Protein AF-A0AA97B156-F1 (afdb_monomer_lite)

Foldseek 3Di:
DDDPPDPDQDALVVLQDPDLLVQDALLSLLQVLLVSCVVCVCRLQPPVDDQQSSQVSNLVNLLVSLLSNLVHDDDPNSLVSNLVSCVSNPQQQKAFPPPRDTRSVLSSVLSPHNHSVSSVVSSVNGRIGGDVVSVVVVVVVPDPPPPPPPVVVVPPPDDDDDDDDDDDDDDDDDDDDDDDDDDDDDDDDDDDDPPPPDPVVVVVVVVCVVVPDDDPPVVVVVVVVVVVVVVVVVVVVVVVVVVVVVD

Structure (mmCIF, N/CA/C/O backbone):
data_AF-A0AA97B156-F1
#
_entry.id   AF-A0AA97B156-F1
#
loop_
_atom_site.group_PDB
_atom_site.id
_atom_site.type_symbol
_atom_site.label_atom_id
_atom_site.label_alt_id
_atom_site.label_comp_id
_atom_site.label_asym_id
_atom_site.label_entity_id
_atom_site.label_seq_id
_atom_site.pdbx_PDB_ins_code
_atom_site.Cartn_x
_atom_site.Cartn_y
_atom_site.Cartn_z
_atom_site.occupancy
_atom_site.B_iso_or_equiv
_atom_site.auth_seq_id
_atom_site.auth_comp_id
_atom_site.auth_asym_id
_atom_site.auth_atom_id
_atom_site.pdbx_PDB_model_num
ATOM 1 N N . MET A 1 1 ? -32.695 -15.807 22.525 1.00 41.03 1 MET A N 1
ATOM 2 C CA . MET A 1 1 ? -31.267 -15.443 22.434 1.00 41.03 1 MET A CA 1
ATOM 3 C C . MET A 1 1 ? -30.828 -15.639 20.993 1.00 41.03 1 MET A C 1
ATOM 5 O O . MET A 1 1 ? -30.598 -16.768 20.595 1.00 41.03 1 MET A O 1
ATOM 9 N N . GLY A 1 2 ? -30.830 -14.578 20.185 1.00 40.25 2 GLY A N 1
ATOM 10 C CA . GLY A 1 2 ? -30.339 -14.624 18.806 1.00 40.25 2 GLY A CA 1
ATOM 11 C C . GLY A 1 2 ? -28.956 -13.997 18.768 1.00 40.25 2 GLY A C 1
ATOM 12 O O . GLY A 1 2 ? -28.845 -12.787 18.598 1.00 40.25 2 GLY A O 1
ATOM 13 N N . GLY A 1 3 ? -27.916 -14.793 19.014 1.00 47.81 3 GLY A N 1
ATOM 14 C CA . GLY A 1 3 ? -26.558 -14.354 18.729 1.00 47.81 3 GLY A CA 1
ATOM 15 C C . GLY A 1 3 ? -26.444 -14.224 17.220 1.00 47.81 3 GLY A C 1
ATOM 16 O O . GLY A 1 3 ? -26.461 -15.236 16.530 1.00 47.81 3 GLY A O 1
ATOM 17 N N . GLN A 1 4 ? -26.407 -12.997 16.699 1.00 47.59 4 GLN A N 1
ATOM 18 C CA . GLN A 1 4 ? -25.977 -12.783 15.324 1.00 47.59 4 GLN A CA 1
ATOM 19 C C . GLN A 1 4 ? -24.550 -13.323 15.231 1.00 47.59 4 GLN A C 1
ATOM 21 O O . GLN A 1 4 ? -23.611 -12.680 15.706 1.00 47.59 4 GLN A O 1
ATOM 26 N N . GLU A 1 5 ? -24.399 -14.527 14.679 1.00 51.50 5 GLU A N 1
ATOM 27 C CA . GLU A 1 5 ? -23.112 -15.028 14.220 1.00 51.50 5 GLU A CA 1
ATOM 28 C C . GLU A 1 5 ? -22.564 -13.981 13.257 1.00 51.50 5 GLU A C 1
ATOM 30 O O . GLU A 1 5 ? -23.084 -13.757 12.162 1.00 51.50 5 GLU A O 1
ATOM 35 N N . ARG A 1 6 ? -21.561 -13.241 13.729 1.00 59.59 6 ARG A N 1
ATOM 36 C CA . ARG A 1 6 ? -20.869 -12.251 12.915 1.00 59.59 6 ARG A CA 1
ATOM 37 C C . ARG A 1 6 ? -20.247 -13.014 11.755 1.00 59.59 6 ARG A C 1
ATOM 39 O O . ARG A 1 6 ? -19.480 -13.946 11.988 1.00 59.59 6 ARG A O 1
ATOM 46 N N . ALA A 1 7 ? -20.594 -12.628 10.530 1.00 60.00 7 ALA A N 1
ATOM 47 C CA . ALA A 1 7 ? -20.041 -13.261 9.342 1.00 60.00 7 ALA A CA 1
ATOM 48 C C . ALA A 1 7 ? -18.500 -13.266 9.422 1.00 60.00 7 ALA A C 1
ATOM 50 O O . ALA A 1 7 ? -17.913 -12.245 9.806 1.00 60.00 7 ALA A O 1
ATOM 51 N N . PRO A 1 8 ? -17.842 -14.393 9.095 1.00 71.25 8 PRO A N 1
ATOM 52 C CA . PRO A 1 8 ? -16.399 -14.515 9.222 1.00 71.25 8 PRO A CA 1
ATOM 53 C C . PRO A 1 8 ? -15.702 -13.483 8.333 1.00 71.25 8 PRO A C 1
ATOM 55 O O . PRO A 1 8 ? -16.025 -13.319 7.153 1.00 71.25 8 PRO A O 1
ATOM 58 N N . VAL A 1 9 ? -14.746 -12.761 8.914 1.00 77.44 9 VAL A N 1
ATOM 59 C CA . VAL A 1 9 ? -13.942 -11.780 8.185 1.00 77.44 9 VAL A CA 1
ATOM 60 C C . VAL A 1 9 ? -12.983 -12.539 7.266 1.00 77.44 9 VAL A C 1
ATOM 62 O O . VAL A 1 9 ? -12.163 -13.321 7.743 1.00 77.44 9 VAL A O 1
ATOM 65 N N . LYS A 1 10 ? -13.073 -12.304 5.950 1.00 83.50 10 LYS A N 1
ATOM 66 C CA . LYS A 1 10 ? -12.186 -12.931 4.954 1.00 83.50 10 LYS A CA 1
ATOM 67 C C . LYS A 1 10 ? -10.715 -12.617 5.232 1.00 83.50 10 LYS A C 1
ATOM 69 O O . LYS A 1 10 ? -10.386 -11.522 5.713 1.00 83.50 10 LYS A O 1
ATOM 74 N N . SER A 1 11 ? -9.827 -13.551 4.902 1.00 85.88 11 SER A N 1
ATOM 75 C CA . SER A 1 11 ? -8.386 -13.320 5.004 1.00 85.88 11 SER A CA 1
ATOM 76 C C . SER A 1 11 ? -7.934 -12.298 3.953 1.00 85.88 11 SER A C 1
ATOM 78 O O . SER A 1 11 ? -8.497 -12.227 2.865 1.00 85.88 11 SER A O 1
ATOM 80 N N . VAL A 1 12 ? -6.920 -11.482 4.257 1.00 87.12 12 VAL A N 1
ATOM 81 C CA . VAL A 1 12 ? -6.414 -10.492 3.284 1.00 87.12 12 VAL A CA 1
ATOM 82 C C . VAL A 1 12 ? -5.807 -11.179 2.062 1.00 87.12 12 VAL A C 1
ATOM 84 O O . VAL A 1 12 ? -5.947 -10.674 0.956 1.00 87.12 12 VAL A O 1
ATOM 87 N N . ALA A 1 13 ? -5.199 -12.355 2.241 1.00 87.50 13 ALA A N 1
ATOM 88 C CA . ALA A 1 13 ? -4.641 -13.144 1.145 1.00 87.50 13 ALA A CA 1
ATOM 89 C C . ALA A 1 13 ? -5.700 -13.537 0.098 1.00 87.50 13 ALA A C 1
ATOM 91 O O . ALA A 1 13 ? -5.396 -13.540 -1.088 1.00 87.50 13 ALA A O 1
ATOM 92 N N . GLU A 1 14 ? -6.942 -13.803 0.517 1.00 89.62 14 GLU A N 1
ATOM 93 C CA . GLU A 1 14 ? -8.069 -14.067 -0.393 1.00 89.62 14 GLU A CA 1
ATOM 94 C C . GLU A 1 14 ? -8.605 -12.807 -1.083 1.00 89.62 14 GLU A C 1
ATOM 96 O O . GLU A 1 14 ? -9.312 -12.906 -2.083 1.00 89.62 14 GLU A O 1
ATOM 101 N N . LEU A 1 15 ? -8.320 -11.625 -0.532 1.00 90.75 15 LEU A N 1
ATOM 102 C CA . LEU A 1 15 ? -8.757 -10.348 -1.094 1.00 90.75 15 LEU A CA 1
ATOM 103 C C . LEU A 1 15 ? -7.794 -9.830 -2.162 1.00 90.75 15 LEU A C 1
ATOM 105 O O . LEU A 1 15 ? -8.203 -9.010 -2.977 1.00 90.75 15 LEU A O 1
ATOM 109 N N . VAL A 1 16 ? -6.536 -10.284 -2.168 1.00 92.94 16 VAL A N 1
ATOM 110 C CA . VAL A 1 16 ? -5.549 -9.897 -3.181 1.00 92.94 16 VAL A CA 1
ATOM 111 C C . VAL A 1 16 ? -5.966 -10.478 -4.539 1.00 92.94 16 VAL A C 1
ATOM 113 O O . VAL A 1 16 ? -6.027 -11.702 -4.678 1.00 92.94 16 VAL A O 1
ATOM 116 N N . PRO A 1 17 ? -6.233 -9.637 -5.554 1.00 90.06 17 PRO A N 1
ATOM 117 C CA . PRO A 1 17 ? -6.586 -10.119 -6.880 1.00 90.06 17 PRO A CA 1
ATOM 118 C C . PRO A 1 17 ? -5.444 -10.942 -7.494 1.00 90.06 17 PRO A C 1
ATOM 120 O O . PRO A 1 17 ? -4.278 -10.578 -7.332 1.00 90.06 17 PRO A O 1
ATOM 123 N N . PRO A 1 18 ? -5.744 -12.025 -8.229 1.00 90.94 18 PRO A N 1
ATOM 124 C CA . PRO A 1 18 ? -4.720 -12.781 -8.940 1.00 90.94 18 PRO A CA 1
ATOM 125 C C . PRO A 1 18 ? -4.128 -11.972 -10.110 1.00 90.94 18 PRO A C 1
ATOM 127 O O . PRO A 1 18 ? -4.719 -10.986 -10.573 1.00 90.94 18 PRO A O 1
ATOM 130 N N . GLY A 1 19 ? -2.964 -12.404 -10.608 1.00 90.00 19 GLY A N 1
ATOM 131 C CA . GLY A 1 19 ? -2.336 -11.825 -11.800 1.00 90.00 19 GLY A CA 1
ATOM 132 C C . GLY A 1 19 ? -1.859 -10.388 -11.596 1.00 90.00 19 GLY A C 1
ATOM 133 O O . GLY A 1 19 ? -1.984 -9.550 -12.491 1.00 90.00 19 GLY A O 1
ATOM 134 N N . LEU A 1 20 ? -1.361 -10.047 -10.402 1.00 92.75 20 LEU A N 1
A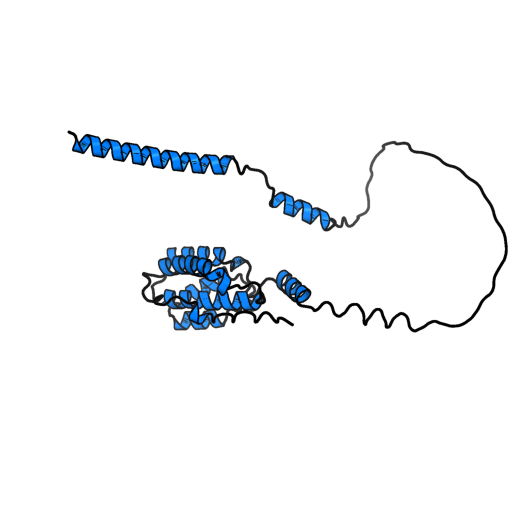TOM 135 C CA . LEU A 1 20 ? -0.705 -8.749 -10.202 1.00 92.75 20 LEU A CA 1
ATOM 136 C C . LEU A 1 20 ? 0.590 -8.687 -11.020 1.00 92.75 20 LEU A C 1
ATOM 138 O O . LEU A 1 20 ? 0.900 -7.661 -11.614 1.00 92.75 20 LEU A O 1
ATOM 142 N N . GLU A 1 21 ? 1.296 -9.811 -11.109 1.00 89.50 21 GLU A N 1
ATOM 143 C CA . GLU A 1 21 ? 2.515 -10.016 -11.887 1.00 89.50 21 GLU A CA 1
ATOM 144 C C . GLU A 1 21 ? 2.367 -9.796 -13.396 1.00 89.50 21 GLU A C 1
ATOM 146 O O . GLU A 1 21 ? 3.363 -9.486 -14.046 1.00 89.50 21 GLU A O 1
ATOM 151 N N . ASP A 1 22 ? 1.153 -9.916 -13.931 1.00 91.06 22 ASP A N 1
ATOM 152 C CA . ASP A 1 22 ? 0.866 -9.731 -15.357 1.00 91.06 22 ASP A CA 1
ATOM 153 C C . ASP A 1 22 ? 0.533 -8.269 -15.700 1.00 91.06 22 ASP A C 1
ATOM 155 O O . ASP A 1 22 ? 0.327 -7.916 -16.863 1.00 91.06 22 ASP A O 1
ATOM 159 N N . THR A 1 23 ? 0.463 -7.393 -14.692 1.00 91.50 23 THR A N 1
ATOM 160 C CA . THR A 1 23 ? 0.119 -5.981 -14.882 1.00 91.50 23 THR A CA 1
ATOM 161 C C . THR A 1 23 ? 1.274 -5.251 -15.585 1.00 91.50 23 THR A C 1
ATOM 163 O O . THR A 1 23 ? 2.430 -5.393 -15.177 1.00 91.50 23 THR A O 1
ATOM 166 N N . PRO A 1 24 ? 1.007 -4.442 -16.630 1.00 86.19 24 PRO A N 1
ATOM 167 C CA . PRO A 1 24 ? 2.061 -3.787 -17.395 1.00 86.19 24 PRO A CA 1
ATOM 168 C C . PRO A 1 24 ? 2.670 -2.612 -16.614 1.00 86.19 24 PRO A C 1
ATOM 170 O O . PRO A 1 24 ? 2.266 -1.462 -16.759 1.00 86.19 24 PRO A O 1
ATOM 173 N N . GLY A 1 25 ? 3.686 -2.905 -15.802 1.00 91.44 25 GLY A N 1
ATOM 174 C CA . GLY A 1 25 ? 4.523 -1.898 -15.152 1.00 91.44 25 GLY A CA 1
ATOM 175 C C . GLY A 1 25 ? 4.020 -1.411 -13.792 1.00 91.44 25 GLY A C 1
ATOM 176 O O . GLY A 1 25 ? 2.935 -1.752 -13.322 1.00 91.44 25 GLY A O 1
ATOM 177 N N . GLN A 1 26 ? 4.849 -0.589 -13.141 1.00 92.81 26 GLN A N 1
ATOM 178 C CA . GLN A 1 26 ? 4.571 -0.092 -11.790 1.00 92.81 26 GLN A CA 1
ATOM 179 C C . GLN A 1 26 ? 3.417 0.920 -11.751 1.00 92.81 26 GLN A C 1
ATOM 181 O O . GLN A 1 26 ? 2.663 0.938 -10.783 1.00 92.81 26 GLN A O 1
ATOM 186 N N . GLU A 1 27 ? 3.262 1.756 -12.780 1.00 95.06 27 GLU A N 1
ATOM 187 C CA . GLU A 1 27 ? 2.209 2.780 -12.804 1.00 95.06 27 GLU A CA 1
ATOM 188 C C . GLU A 1 27 ? 0.813 2.153 -12.825 1.00 95.06 27 GLU A C 1
ATOM 190 O O . GLU A 1 27 ? -0.031 2.490 -11.991 1.00 95.06 27 GLU A O 1
ATOM 195 N N . ALA A 1 28 ? 0.598 1.179 -13.713 1.00 95.31 28 ALA A N 1
ATOM 196 C CA . ALA A 1 28 ? -0.658 0.444 -13.796 1.00 95.31 28 ALA A CA 1
ATOM 197 C C . ALA A 1 28 ? -0.974 -0.297 -12.484 1.00 95.31 28 ALA A C 1
ATOM 199 O O . ALA A 1 28 ? -2.130 -0.337 -12.067 1.00 95.31 28 ALA A O 1
ATOM 200 N N . LEU A 1 29 ? 0.043 -0.819 -11.786 1.00 96.00 29 LEU A N 1
ATOM 201 C CA . LEU A 1 29 ? -0.128 -1.412 -10.455 1.00 96.00 29 LEU A CA 1
ATOM 202 C C . LEU A 1 29 ? -0.574 -0.391 -9.402 1.00 96.00 29 LEU A C 1
ATOM 204 O O . LEU A 1 29 ? -1.404 -0.732 -8.563 1.00 96.00 29 LEU A O 1
ATOM 208 N N . GLY A 1 30 ? -0.066 0.843 -9.446 1.00 94.50 30 GLY A N 1
ATOM 209 C CA . GLY A 1 30 ? -0.495 1.916 -8.545 1.00 94.50 30 GLY A CA 1
ATOM 210 C C . GLY A 1 30 ? -1.960 2.304 -8.757 1.00 94.50 30 GLY A C 1
ATOM 211 O O . GLY A 1 30 ? -2.728 2.381 -7.799 1.00 94.50 30 GLY A O 1
ATOM 212 N N . GLN A 1 31 ? -2.372 2.466 -10.017 1.00 95.31 31 GLN A N 1
ATOM 213 C CA . GLN A 1 31 ? -3.767 2.760 -10.373 1.00 95.31 31 GLN A CA 1
ATOM 214 C C . GLN A 1 31 ? -4.703 1.610 -9.976 1.00 95.31 31 GLN A C 1
ATOM 216 O O . GLN A 1 31 ? -5.745 1.831 -9.355 1.00 95.31 31 GLN A O 1
ATOM 221 N N . ARG A 1 32 ? -4.301 0.371 -10.284 1.00 96.25 32 ARG A N 1
ATOM 222 C CA . ARG A 1 32 ? -5.055 -0.840 -9.947 1.00 96.25 32 ARG A CA 1
ATOM 223 C C . ARG A 1 32 ? -5.193 -1.018 -8.438 1.00 96.25 32 ARG A C 1
ATOM 225 O O . ARG A 1 32 ? -6.292 -1.292 -7.975 1.00 96.25 32 ARG A O 1
ATOM 232 N N . PHE A 1 33 ? -4.132 -0.774 -7.666 1.00 97.31 33 PHE A N 1
ATOM 233 C CA . PHE A 1 33 ? -4.201 -0.772 -6.203 1.00 97.31 33 PHE A CA 1
ATOM 234 C C . PHE A 1 33 ? -5.280 0.188 -5.689 1.00 97.31 33 PHE A C 1
ATOM 236 O O . PHE A 1 33 ? -6.095 -0.210 -4.861 1.00 97.31 33 PHE A O 1
ATOM 243 N N . GLY A 1 34 ? -5.316 1.426 -6.193 1.00 94.81 34 GLY A N 1
ATOM 244 C CA . GLY A 1 34 ? -6.328 2.406 -5.796 1.00 94.81 34 GLY A CA 1
ATOM 245 C C . GLY A 1 34 ? -7.757 1.945 -6.102 1.00 94.81 34 GLY A C 1
ATOM 246 O O . GLY A 1 34 ? -8.630 2.043 -5.239 1.00 94.81 34 GLY A O 1
ATOM 247 N N . ALA A 1 35 ? -7.985 1.398 -7.299 1.00 95.75 35 ALA A N 1
ATOM 248 C CA . ALA A 1 35 ? -9.289 0.883 -7.713 1.00 95.75 35 ALA A CA 1
ATOM 249 C C . ALA A 1 35 ? -9.725 -0.344 -6.892 1.00 95.75 35 ALA A C 1
ATOM 251 O O . ALA A 1 35 ? -10.839 -0.378 -6.366 1.00 95.75 35 ALA A O 1
ATOM 252 N N . ASP A 1 36 ? -8.835 -1.323 -6.732 1.00 96.06 36 ASP A N 1
ATOM 253 C CA . ASP A 1 36 ? -9.125 -2.576 -6.036 1.00 96.06 36 ASP A CA 1
ATOM 254 C C . ASP A 1 36 ? -9.305 -2.343 -4.528 1.00 96.06 36 ASP A C 1
ATOM 256 O O . ASP A 1 36 ? -10.200 -2.924 -3.913 1.00 96.06 36 ASP A O 1
ATOM 260 N N . ALA A 1 37 ? -8.526 -1.441 -3.922 1.00 94.69 37 ALA A N 1
ATOM 261 C CA . ALA A 1 37 ? -8.706 -1.060 -2.523 1.00 94.69 37 ALA A CA 1
ATOM 262 C C . ALA A 1 37 ? -10.054 -0.360 -2.284 1.00 94.69 37 ALA A C 1
ATOM 264 O O . ALA A 1 37 ? -10.736 -0.677 -1.309 1.00 94.69 37 ALA A O 1
ATOM 265 N N . ALA A 1 38 ? -10.479 0.524 -3.195 1.00 93.56 38 ALA A N 1
ATOM 266 C CA . ALA A 1 38 ? -11.788 1.169 -3.117 1.00 93.56 38 ALA A CA 1
ATOM 267 C C . ALA A 1 38 ? -12.938 0.157 -3.269 1.00 93.56 38 ALA A C 1
ATOM 269 O O . ALA A 1 38 ? -13.889 0.182 -2.486 1.00 93.56 38 ALA A O 1
ATOM 270 N N . LEU A 1 39 ? -12.830 -0.773 -4.225 1.00 94.56 39 LEU A N 1
ATOM 271 C CA . LEU A 1 39 ? -13.808 -1.847 -4.431 1.00 94.56 39 LEU A CA 1
ATOM 272 C C . LEU A 1 39 ? -13.932 -2.748 -3.190 1.00 94.56 39 LEU A C 1
ATOM 274 O O . LEU A 1 39 ? -15.027 -3.170 -2.819 1.00 94.56 39 LEU A O 1
ATOM 278 N N . LEU A 1 40 ? -12.804 -3.036 -2.538 1.00 93.88 40 LEU A N 1
ATOM 279 C CA . LEU A 1 40 ? -12.708 -3.958 -1.407 1.00 93.88 40 LEU A CA 1
ATOM 280 C C . LEU A 1 40 ? -12.731 -3.256 -0.043 1.00 93.88 40 LEU A C 1
ATOM 282 O O . LEU A 1 40 ? -12.505 -3.912 0.977 1.00 93.88 40 LEU A O 1
ATOM 286 N N . ALA A 1 41 ? -13.035 -1.957 0.018 1.00 90.31 41 ALA A N 1
ATOM 287 C CA . ALA A 1 41 ? -12.926 -1.153 1.238 1.00 90.31 41 ALA A CA 1
ATOM 288 C C . ALA A 1 41 ? -13.709 -1.746 2.425 1.00 90.31 41 ALA A C 1
ATOM 290 O O . ALA A 1 41 ? -13.201 -1.802 3.545 1.00 90.31 41 ALA A O 1
ATOM 291 N N . SER A 1 42 ? -14.911 -2.277 2.175 1.00 88.69 42 SER A N 1
ATOM 292 C CA . SER A 1 42 ? -15.754 -2.924 3.194 1.00 88.69 42 SER A CA 1
ATOM 293 C C . SER A 1 42 ? -15.162 -4.229 3.750 1.00 88.69 42 SER A C 1
ATOM 295 O O . SER A 1 42 ? -15.475 -4.622 4.874 1.00 88.69 42 SER A O 1
ATOM 297 N N . HIS A 1 43 ? -14.294 -4.895 2.985 1.00 89.69 43 HIS A N 1
ATOM 298 C CA . HIS A 1 43 ? -13.611 -6.131 3.370 1.00 89.69 43 HIS A CA 1
ATOM 299 C C . HIS A 1 43 ? -12.219 -5.883 3.966 1.00 89.69 43 HIS A C 1
ATOM 301 O O . HIS A 1 43 ? -11.760 -6.654 4.819 1.00 89.69 43 HIS A O 1
ATOM 307 N N . LEU A 1 44 ? -11.546 -4.818 3.532 1.00 89.56 44 LEU A N 1
ATOM 308 C CA . LEU A 1 44 ? -10.242 -4.404 4.047 1.00 89.56 44 LEU A CA 1
ATOM 309 C C . LEU A 1 44 ? -10.377 -3.709 5.404 1.00 89.56 44 LEU A C 1
ATOM 311 O O . LEU A 1 44 ? -9.650 -4.056 6.335 1.00 89.56 44 LEU A O 1
ATOM 315 N N . SER A 1 45 ? -11.371 -2.829 5.536 1.00 88.25 45 SER A N 1
ATOM 316 C CA . SER A 1 45 ? -11.617 -2.008 6.725 1.00 88.25 45 SER A CA 1
ATOM 317 C C . SER A 1 45 ? -13.046 -2.171 7.265 1.00 88.25 45 SER A C 1
ATOM 319 O O . SER A 1 45 ? -13.784 -1.188 7.365 1.00 88.25 45 SER A O 1
ATOM 321 N N . PRO A 1 46 ? -13.470 -3.394 7.636 1.00 87.25 46 PRO A N 1
ATOM 322 C CA . PRO A 1 46 ? -14.797 -3.611 8.197 1.00 87.25 46 PRO A CA 1
ATOM 323 C C . PRO A 1 46 ? -14.958 -2.856 9.532 1.00 87.25 46 PRO A C 1
ATOM 325 O O . PRO A 1 46 ? -14.067 -2.923 10.383 1.00 87.25 46 PRO A O 1
ATOM 328 N N . PRO A 1 47 ? -16.087 -2.163 9.766 1.00 82.50 47 PRO A N 1
ATOM 329 C CA . PRO A 1 47 ? -16.271 -1.292 10.933 1.00 82.50 47 PRO A CA 1
ATOM 330 C C . PRO A 1 47 ? -16.258 -2.040 12.275 1.00 82.50 47 PRO A C 1
ATOM 332 O O . PRO A 1 47 ? -15.968 -1.448 13.308 1.00 82.50 47 PRO A O 1
ATOM 335 N N . GLN A 1 48 ? -16.549 -3.342 12.271 1.00 82.81 48 GLN A N 1
ATOM 336 C CA . GLN A 1 48 ? -16.520 -4.198 13.458 1.00 82.81 48 GLN A CA 1
ATOM 337 C C . GLN A 1 48 ? -15.106 -4.583 13.930 1.00 82.81 48 GLN A C 1
ATOM 339 O O . GLN A 1 48 ? -14.970 -5.191 14.991 1.00 82.81 48 GLN A O 1
ATOM 344 N N . VAL A 1 49 ? -14.072 -4.277 13.143 1.00 86.06 49 VAL A N 1
ATOM 345 C CA . VAL A 1 49 ? -12.667 -4.589 13.440 1.00 86.06 49 VAL A CA 1
ATOM 346 C C . VAL A 1 49 ? -11.969 -3.343 14.005 1.00 86.06 49 VAL A C 1
ATOM 348 O O . VAL A 1 49 ? -12.223 -2.258 13.484 1.00 86.06 49 VAL A O 1
ATOM 351 N N . PRO A 1 50 ? -11.091 -3.445 15.027 1.00 88.00 50 PRO A N 1
ATOM 352 C CA . PRO A 1 50 ? -10.363 -2.296 15.586 1.00 88.00 50 PRO A CA 1
ATOM 353 C C . PRO A 1 50 ? -9.493 -1.561 14.558 1.00 88.00 50 PRO A C 1
ATOM 355 O O . PRO A 1 50 ? -8.980 -2.178 13.624 1.00 88.00 50 PRO A O 1
ATOM 358 N N . GLY A 1 51 ? -9.254 -0.258 14.741 1.00 87.88 51 GLY A N 1
ATOM 359 C CA . GLY A 1 51 ? -8.515 0.557 13.773 1.00 87.88 51 GLY A CA 1
ATOM 360 C C . GLY A 1 51 ? -7.095 0.079 13.486 1.00 87.88 51 GLY A C 1
ATOM 361 O O . GLY A 1 51 ? -6.656 0.134 12.339 1.00 87.88 51 GLY A O 1
ATOM 362 N N . SER A 1 52 ? -6.400 -0.461 14.487 1.00 89.12 52 SER A N 1
ATOM 363 C CA . SER A 1 52 ? -5.070 -1.065 14.320 1.00 89.12 52 SER A CA 1
ATOM 364 C C . SER A 1 52 ? -5.089 -2.306 13.423 1.00 89.12 52 SER A C 1
ATOM 366 O O . SER A 1 52 ? -4.204 -2.492 12.585 1.00 89.12 52 SER A O 1
ATOM 368 N N . GLU A 1 53 ? -6.115 -3.146 13.546 1.00 91.00 53 GLU A N 1
ATOM 369 C CA . GLU A 1 53 ? -6.273 -4.321 12.693 1.00 91.00 53 GLU A CA 1
ATOM 370 C C . GLU A 1 53 ? -6.716 -3.913 11.281 1.00 91.00 53 GLU A C 1
ATOM 372 O O . GLU A 1 53 ? -6.171 -4.433 10.310 1.00 91.0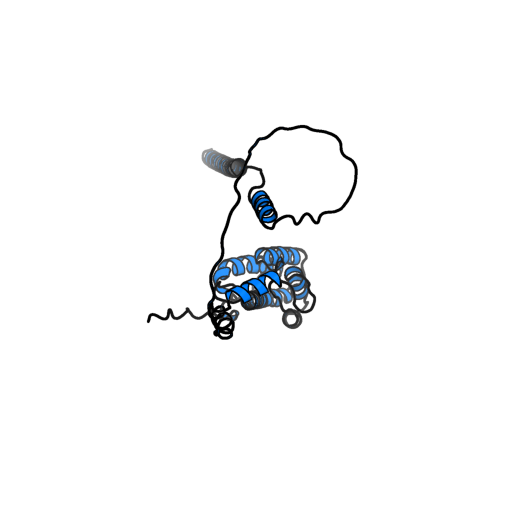0 53 GLU A O 1
ATOM 377 N N . ARG A 1 54 ? -7.603 -2.916 11.133 1.00 92.38 54 ARG A N 1
ATOM 378 C CA . ARG A 1 54 ? -7.941 -2.341 9.814 1.00 92.38 54 ARG A CA 1
ATOM 379 C C . ARG A 1 54 ? -6.690 -1.806 9.102 1.00 92.38 54 ARG A C 1
ATOM 381 O O . ARG A 1 54 ? -6.463 -2.137 7.941 1.00 92.38 54 ARG A O 1
ATOM 388 N N . ALA A 1 55 ? -5.834 -1.066 9.813 1.00 93.50 55 ALA A N 1
ATOM 389 C CA . ALA A 1 55 ? -4.560 -0.571 9.285 1.00 93.50 55 ALA A CA 1
ATOM 390 C C . ALA A 1 55 ? -3.624 -1.716 8.865 1.00 93.50 55 ALA A C 1
ATOM 392 O O . ALA A 1 55 ? -3.051 -1.681 7.778 1.00 93.50 55 ALA A O 1
ATOM 393 N N . THR A 1 56 ? -3.531 -2.773 9.678 1.00 94.12 56 THR A N 1
ATOM 394 C CA . THR A 1 56 ? -2.729 -3.968 9.364 1.00 94.12 56 THR A CA 1
ATOM 395 C C . THR A 1 56 ? -3.236 -4.676 8.107 1.00 94.12 56 THR A C 1
ATOM 397 O O . THR A 1 56 ? -2.444 -5.095 7.263 1.00 94.12 56 THR A O 1
ATOM 400 N N . ARG A 1 57 ? -4.558 -4.797 7.947 1.00 94.62 57 ARG A N 1
ATOM 401 C CA . ARG A 1 57 ? -5.176 -5.445 6.782 1.00 94.62 57 ARG A CA 1
ATOM 402 C C . ARG A 1 57 ? -4.935 -4.654 5.503 1.00 94.62 57 ARG A C 1
ATOM 404 O O . ARG A 1 57 ? -4.530 -5.230 4.494 1.00 94.62 57 ARG A O 1
ATOM 411 N N . LEU A 1 58 ? -5.139 -3.342 5.564 1.00 95.38 58 LEU A N 1
ATOM 412 C CA . LEU A 1 58 ? -4.881 -2.439 4.450 1.00 95.38 58 LEU A CA 1
ATOM 413 C C . LEU A 1 58 ? -3.389 -2.433 4.065 1.00 95.38 58 LEU A C 1
ATOM 415 O O . LEU A 1 58 ? -3.059 -2.514 2.882 1.00 95.38 58 LEU A O 1
ATOM 419 N N . TRP A 1 59 ? -2.490 -2.434 5.056 1.00 96.88 59 TRP A N 1
ATOM 420 C CA . TRP A 1 59 ? -1.046 -2.558 4.840 1.00 96.88 59 TRP A CA 1
ATOM 421 C C . TRP A 1 59 ? -0.674 -3.876 4.155 1.00 96.88 59 TRP A C 1
ATOM 423 O O . TRP A 1 59 ? 0.045 -3.877 3.155 1.00 96.88 59 TRP A O 1
ATOM 433 N N . ALA A 1 60 ? -1.198 -5.004 4.639 1.00 95.94 60 ALA A N 1
ATOM 434 C CA . ALA A 1 60 ? -0.941 -6.314 4.047 1.00 95.94 60 ALA A CA 1
ATOM 435 C C . ALA A 1 60 ? -1.423 -6.388 2.587 1.00 95.94 60 ALA A C 1
ATOM 437 O O . ALA A 1 60 ? -0.708 -6.911 1.731 1.00 95.94 60 ALA A O 1
ATOM 438 N N . PHE A 1 61 ? -2.589 -5.808 2.290 1.00 97.12 61 PHE A N 1
ATOM 439 C CA . PHE A 1 61 ? -3.115 -5.718 0.929 1.00 97.12 61 PHE A CA 1
ATOM 440 C C . PHE A 1 61 ? -2.191 -4.896 0.023 1.00 97.12 61 PHE A C 1
ATOM 442 O O . PHE A 1 61 ? -1.769 -5.378 -1.026 1.00 97.12 61 PHE A O 1
ATOM 449 N N . TYR A 1 62 ? -1.787 -3.701 0.462 1.00 97.50 62 TYR A N 1
ATOM 450 C CA . TYR A 1 62 ? -0.830 -2.856 -0.257 1.00 97.50 62 TYR A CA 1
ATOM 451 C C . TYR A 1 62 ? 0.508 -3.564 -0.525 1.00 97.50 62 TYR A C 1
ATOM 453 O O . TYR A 1 62 ? 1.055 -3.487 -1.627 1.00 97.50 62 TYR A O 1
ATOM 461 N N . THR A 1 63 ? 1.017 -4.307 0.459 1.00 96.69 63 THR A N 1
ATOM 462 C CA . THR A 1 63 ? 2.295 -5.023 0.351 1.00 96.69 63 THR A CA 1
ATOM 463 C C . THR A 1 63 ? 2.332 -5.987 -0.840 1.00 96.69 63 THR A C 1
ATOM 465 O O . THR A 1 63 ? 3.390 -6.165 -1.452 1.00 96.69 63 THR A O 1
ATOM 468 N N . ALA A 1 64 ? 1.195 -6.586 -1.212 1.00 96.50 64 ALA A N 1
ATOM 469 C CA . ALA A 1 64 ? 1.102 -7.443 -2.392 1.00 96.50 64 ALA A CA 1
ATOM 470 C C . ALA A 1 64 ? 1.382 -6.663 -3.691 1.00 96.50 64 ALA A C 1
ATOM 472 O O . ALA A 1 64 ? 2.190 -7.107 -4.510 1.00 96.50 64 ALA A O 1
ATOM 473 N N . TYR A 1 65 ? 0.809 -5.464 -3.830 1.00 97.12 65 TYR A N 1
ATOM 474 C CA . TYR A 1 65 ? 1.034 -4.577 -4.977 1.00 97.12 65 TYR A CA 1
ATOM 475 C C . TYR A 1 65 ? 2.455 -4.032 -5.010 1.00 97.12 65 TYR A C 1
ATOM 477 O O . TYR A 1 65 ? 3.086 -4.055 -6.063 1.00 97.12 65 TYR A O 1
ATOM 485 N N . ALA A 1 66 ? 2.997 -3.602 -3.869 1.00 96.19 66 ALA A N 1
ATOM 486 C CA . ALA A 1 66 ? 4.378 -3.126 -3.797 1.00 96.19 66 ALA A CA 1
ATOM 487 C C . ALA A 1 66 ? 5.383 -4.237 -4.163 1.00 96.19 66 ALA A C 1
ATOM 489 O O . ALA A 1 66 ? 6.353 -4.007 -4.884 1.00 96.19 66 ALA A O 1
ATOM 490 N N . THR A 1 67 ? 5.114 -5.474 -3.731 1.00 96.31 67 THR A N 1
ATOM 491 C CA . THR A 1 67 ? 5.925 -6.651 -4.085 1.00 96.31 67 THR A CA 1
ATOM 492 C C . THR A 1 67 ? 5.854 -6.968 -5.581 1.00 96.31 67 THR A C 1
ATOM 494 O O . THR A 1 67 ? 6.872 -7.332 -6.173 1.00 96.31 67 THR A O 1
ATOM 497 N N . ALA A 1 68 ? 4.674 -6.847 -6.198 1.00 96.00 68 ALA A N 1
ATOM 498 C CA . ALA A 1 68 ? 4.512 -7.005 -7.642 1.00 96.00 68 ALA A CA 1
ATOM 499 C C . ALA A 1 68 ? 5.232 -5.883 -8.408 1.00 96.00 68 ALA A C 1
ATOM 501 O O . ALA A 1 68 ? 5.978 -6.159 -9.346 1.00 96.00 68 ALA A O 1
ATOM 502 N N . ALA A 1 69 ? 5.110 -4.635 -7.944 1.00 95.25 69 ALA A N 1
ATOM 503 C CA . ALA A 1 69 ? 5.741 -3.468 -8.555 1.00 95.25 69 ALA A CA 1
ATOM 504 C C . ALA A 1 69 ? 7.270 -3.589 -8.582 1.00 95.25 69 ALA A C 1
ATOM 506 O O . ALA A 1 69 ? 7.894 -3.254 -9.587 1.00 95.25 69 ALA A O 1
ATOM 507 N N . ALA A 1 70 ? 7.877 -4.165 -7.542 1.00 94.94 70 ALA A N 1
ATOM 508 C CA . ALA A 1 70 ? 9.321 -4.384 -7.465 1.00 94.94 70 ALA A CA 1
ATOM 509 C C . ALA A 1 70 ? 9.887 -5.363 -8.522 1.00 94.94 70 ALA A C 1
ATOM 511 O O . ALA A 1 70 ? 11.098 -5.570 -8.574 1.00 94.94 70 ALA A O 1
ATOM 512 N N . ARG A 1 71 ? 9.044 -5.988 -9.361 1.00 93.44 71 ARG A N 1
ATOM 513 C CA . ARG A 1 71 ? 9.472 -6.767 -10.543 1.00 93.44 71 ARG A CA 1
ATOM 514 C C . ARG A 1 71 ? 9.732 -5.904 -11.776 1.00 93.44 71 ARG A C 1
ATOM 516 O O . ARG A 1 71 ? 10.346 -6.371 -12.731 1.00 93.44 71 ARG A O 1
ATOM 523 N N . HIS A 1 72 ? 9.247 -4.670 -11.766 1.00 92.31 72 HIS A N 1
ATOM 524 C CA . HIS A 1 72 ? 9.353 -3.731 -12.872 1.00 92.31 72 HIS A CA 1
ATOM 525 C C . HIS A 1 72 ? 10.393 -2.650 -12.552 1.00 92.31 72 HIS A C 1
ATOM 527 O O . HIS A 1 72 ? 10.646 -2.367 -11.377 1.00 92.31 72 HIS A O 1
ATOM 533 N N . PRO A 1 73 ? 11.002 -2.024 -13.574 1.00 88.44 73 PRO A N 1
ATOM 534 C CA . PRO A 1 73 ? 11.915 -0.911 -13.357 1.00 88.44 73 PRO A CA 1
ATOM 535 C C . PRO A 1 73 ? 11.193 0.274 -12.691 1.00 88.44 73 PRO A C 1
ATOM 537 O O . PRO A 1 73 ? 10.013 0.503 -12.979 1.00 88.44 73 PRO A O 1
ATOM 540 N N . PRO A 1 74 ? 11.888 1.042 -11.832 1.00 88.44 74 PRO A N 1
ATOM 541 C CA . PRO A 1 74 ? 11.309 2.195 -11.155 1.00 88.44 74 PRO A CA 1
ATOM 542 C C . PRO A 1 74 ? 10.933 3.291 -12.156 1.00 88.44 74 PRO A C 1
ATOM 544 O O . PRO A 1 74 ? 11.738 3.654 -13.014 1.00 88.44 74 PRO A O 1
ATOM 547 N N . GLN A 1 75 ? 9.722 3.831 -12.017 1.00 90.94 75 GLN A N 1
ATOM 548 C CA . GLN A 1 75 ? 9.191 4.901 -12.866 1.00 90.94 75 GLN A CA 1
ATOM 549 C C . GLN A 1 75 ? 8.681 6.063 -11.997 1.00 90.94 75 GLN A C 1
ATOM 551 O O . GLN A 1 75 ? 8.015 5.819 -10.984 1.00 90.94 75 GLN A O 1
ATOM 556 N N . PRO A 1 76 ? 8.974 7.328 -12.345 1.00 91.12 76 PRO A N 1
ATOM 557 C CA . PRO A 1 76 ? 8.489 8.475 -11.579 1.00 91.12 76 PRO A CA 1
ATOM 558 C C . PRO A 1 76 ? 6.957 8.594 -11.606 1.00 91.12 76 PRO A C 1
ATOM 560 O O . PRO A 1 76 ? 6.356 8.963 -10.595 1.00 91.12 76 PRO A O 1
ATOM 563 N N . GLU A 1 77 ? 6.316 8.208 -12.709 1.00 93.50 77 GLU A N 1
ATOM 564 C CA . GLU A 1 77 ? 4.858 8.166 -12.856 1.00 93.50 77 GLU A CA 1
ATOM 565 C C . GLU A 1 77 ? 4.235 7.171 -11.872 1.00 93.50 77 GLU A C 1
ATOM 567 O O . GLU A 1 77 ? 3.225 7.469 -11.232 1.00 93.50 77 GLU A O 1
ATOM 572 N N . ALA A 1 78 ? 4.894 6.030 -11.655 1.00 93.19 78 ALA A N 1
ATOM 573 C CA . ALA A 1 78 ? 4.448 5.037 -10.689 1.00 93.19 78 ALA A CA 1
ATOM 574 C C . ALA A 1 78 ? 4.487 5.557 -9.253 1.00 93.19 78 ALA A C 1
ATOM 576 O O . ALA A 1 78 ? 3.553 5.322 -8.489 1.00 93.19 78 ALA A O 1
ATOM 577 N N . ARG A 1 79 ? 5.519 6.329 -8.892 1.00 94.69 79 ARG A N 1
ATOM 578 C CA . ARG A 1 79 ? 5.591 6.972 -7.573 1.00 94.69 79 ARG A CA 1
ATOM 579 C C . ARG A 1 79 ? 4.396 7.897 -7.341 1.00 94.69 79 ARG A C 1
ATOM 581 O O . ARG A 1 79 ? 3.868 7.932 -6.231 1.00 94.69 79 ARG A O 1
ATOM 588 N N . ARG A 1 80 ? 3.971 8.641 -8.367 1.00 96.19 80 ARG A N 1
ATOM 589 C CA . ARG A 1 80 ? 2.779 9.497 -8.293 1.00 96.19 80 ARG A CA 1
ATOM 590 C C . ARG A 1 80 ? 1.506 8.660 -8.163 1.00 96.19 80 ARG A C 1
ATOM 592 O O . ARG A 1 80 ? 0.750 8.897 -7.231 1.00 96.19 80 ARG A O 1
ATOM 599 N N . ALA A 1 81 ? 1.319 7.655 -9.019 1.00 96.25 81 ALA A N 1
ATOM 600 C CA . ALA A 1 81 ? 0.139 6.790 -8.982 1.00 96.25 81 ALA A CA 1
ATOM 601 C C . ALA A 1 81 ? -0.025 6.090 -7.620 1.00 96.25 81 ALA A C 1
ATOM 603 O O . ALA A 1 81 ? -1.109 6.086 -7.042 1.00 96.25 81 ALA A O 1
ATOM 604 N N . PHE A 1 82 ? 1.064 5.553 -7.060 1.00 97.00 82 PHE A N 1
ATOM 605 C CA . PHE A 1 82 ? 1.037 4.956 -5.726 1.00 97.00 82 PHE A CA 1
ATOM 606 C C . PHE A 1 82 ? 0.791 5.980 -4.624 1.00 97.00 82 PHE A C 1
ATOM 608 O O . PHE A 1 82 ? 0.067 5.669 -3.685 1.00 97.00 82 PHE A O 1
ATOM 615 N N . ARG A 1 83 ? 1.358 7.188 -4.716 1.00 97.75 83 ARG A N 1
ATOM 616 C CA . ARG A 1 83 ? 1.086 8.258 -3.748 1.00 97.75 83 ARG A CA 1
ATOM 617 C C . ARG A 1 83 ? -0.403 8.596 -3.713 1.00 97.75 83 ARG A C 1
ATOM 619 O O . ARG A 1 83 ? -0.995 8.537 -2.643 1.00 97.75 83 ARG A O 1
ATOM 626 N N . GLU A 1 84 ? -0.987 8.893 -4.870 1.00 97.31 84 GLU A N 1
ATOM 627 C CA . GLU A 1 84 ? -2.407 9.241 -5.001 1.00 97.31 84 GLU A CA 1
ATOM 628 C C . GLU A 1 84 ? -3.300 8.114 -4.470 1.00 97.31 84 GLU A C 1
ATOM 630 O O . GLU A 1 84 ? -4.236 8.361 -3.711 1.00 97.31 84 GLU A O 1
ATOM 635 N N . ALA A 1 85 ? -2.974 6.861 -4.798 1.00 97.31 85 ALA A N 1
ATOM 636 C CA . ALA A 1 85 ? -3.716 5.713 -4.298 1.00 97.31 85 ALA A CA 1
ATOM 637 C C . ALA A 1 85 ? -3.578 5.540 -2.775 1.00 97.31 85 ALA A C 1
ATOM 639 O O . ALA A 1 85 ? -4.573 5.311 -2.095 1.00 97.31 85 ALA A O 1
ATOM 640 N N . LEU A 1 86 ? -2.376 5.679 -2.209 1.00 97.69 86 LEU A N 1
ATOM 641 C CA . LEU A 1 86 ? -2.152 5.591 -0.761 1.00 97.69 86 LEU A CA 1
ATOM 642 C C . LEU A 1 86 ? -2.909 6.694 -0.006 1.00 97.69 86 LEU A C 1
ATOM 644 O O . LEU A 1 86 ? -3.564 6.417 1.002 1.00 97.69 86 LEU A O 1
ATOM 648 N N . GLU A 1 87 ? -2.859 7.929 -0.504 1.00 97.00 87 GLU A N 1
ATOM 649 C CA . GLU A 1 87 ? -3.605 9.065 0.046 1.00 97.00 87 GLU A CA 1
ATOM 650 C C . GLU A 1 87 ? -5.117 8.813 -0.020 1.00 97.00 87 GLU A C 1
ATOM 652 O O . GLU A 1 87 ? -5.801 8.924 0.998 1.00 97.00 87 GLU A O 1
ATOM 657 N N . GLY A 1 88 ? -5.625 8.367 -1.174 1.00 94.19 88 GLY A N 1
ATOM 658 C CA . GLY A 1 88 ? -7.040 8.046 -1.370 1.00 94.19 88 GLY A CA 1
ATOM 659 C C . GLY A 1 88 ? -7.561 6.915 -0.475 1.00 94.19 88 GLY A C 1
ATOM 660 O O . GLY A 1 88 ? -8.743 6.899 -0.141 1.00 94.19 88 GLY A O 1
ATOM 661 N N . GLN A 1 89 ? -6.690 5.999 -0.038 1.00 94.88 89 GLN A N 1
ATOM 662 C CA . GLN A 1 89 ? -7.033 4.920 0.898 1.00 94.88 89 GLN A CA 1
ATOM 663 C C . GLN A 1 89 ? -6.798 5.283 2.376 1.00 94.88 89 GLN A C 1
ATOM 665 O O . GLN A 1 89 ? -6.949 4.433 3.253 1.00 94.88 89 GLN A O 1
ATOM 670 N N . GLY A 1 90 ? -6.436 6.534 2.681 1.00 93.31 90 GLY A N 1
ATOM 671 C CA . GLY A 1 90 ? -6.312 7.028 4.054 1.00 93.31 90 GLY A CA 1
ATOM 672 C C . GLY A 1 90 ? -4.988 6.695 4.749 1.00 93.31 90 GLY A C 1
ATOM 673 O O . GLY A 1 90 ? -4.891 6.828 5.968 1.00 93.31 90 GLY A O 1
ATOM 674 N N . PHE A 1 91 ? -3.940 6.307 4.013 1.00 95.94 91 PHE A N 1
ATOM 675 C CA . PHE A 1 91 ? -2.618 6.054 4.610 1.00 95.94 91 PHE A CA 1
ATOM 676 C C . PHE A 1 91 ? -1.986 7.315 5.207 1.00 95.94 91 PHE A C 1
ATOM 678 O O . PHE A 1 91 ? -1.156 7.208 6.108 1.00 95.94 91 PHE A O 1
ATOM 685 N N . ALA A 1 92 ? -2.391 8.499 4.740 1.00 95.31 92 ALA A N 1
ATOM 686 C CA . ALA A 1 92 ? -1.924 9.783 5.259 1.00 95.31 92 ALA A CA 1
ATOM 687 C C . ALA A 1 92 ? -2.308 10.005 6.733 1.00 95.31 92 ALA A C 1
ATOM 689 O O . ALA A 1 92 ? -1.621 10.737 7.445 1.00 95.31 92 ALA A O 1
ATOM 690 N N . GLU A 1 93 ? -3.359 9.336 7.214 1.00 92.50 93 GLU A N 1
ATOM 691 C CA . GLU A 1 93 ? -3.806 9.399 8.611 1.00 92.50 93 GLU A CA 1
ATOM 692 C C . GLU A 1 93 ? -3.091 8.378 9.501 1.00 92.50 93 GLU A C 1
ATOM 694 O O . GLU A 1 93 ? -3.090 8.498 10.724 1.00 92.50 93 GLU A O 1
ATOM 699 N N . LEU A 1 94 ? -2.458 7.369 8.904 1.00 94.88 94 LEU A N 1
ATOM 700 C CA . LEU A 1 94 ? -1.740 6.335 9.635 1.00 94.88 94 LEU A CA 1
ATOM 701 C C . LEU A 1 94 ? -0.320 6.797 9.962 1.00 94.88 94 LEU A C 1
ATOM 703 O O . LEU A 1 94 ? 0.298 7.562 9.214 1.00 94.88 94 LEU A O 1
ATOM 707 N N . ARG A 1 95 ? 0.210 6.320 11.085 1.00 95.38 95 ARG A N 1
ATOM 708 C CA . ARG A 1 95 ? 1.586 6.579 11.517 1.00 95.38 95 ARG A CA 1
ATOM 709 C C . ARG A 1 95 ? 2.315 5.270 11.731 1.00 95.38 95 ARG A C 1
ATOM 711 O O . ARG A 1 95 ? 1.758 4.339 12.308 1.00 95.38 95 ARG A O 1
ATOM 718 N N . ASP A 1 96 ? 3.554 5.198 11.270 1.00 95.50 96 ASP A N 1
ATOM 719 C CA . ASP A 1 96 ? 4.414 4.072 11.606 1.00 95.50 96 ASP A CA 1
ATOM 720 C C . ASP A 1 96 ? 4.835 4.136 13.072 1.00 95.50 96 ASP A C 1
ATOM 722 O O . ASP A 1 96 ? 5.343 5.150 13.545 1.00 95.50 96 ASP A O 1
ATOM 726 N N . ALA A 1 97 ? 4.642 3.035 13.792 1.00 92.75 97 ALA A N 1
ATOM 727 C CA . ALA A 1 97 ? 4.925 2.952 15.218 1.00 92.75 97 ALA A CA 1
ATOM 728 C C . ALA A 1 97 ? 6.423 3.082 15.548 1.00 92.75 97 ALA A C 1
ATOM 730 O O . ALA A 1 97 ? 6.762 3.417 16.682 1.00 92.75 97 ALA A O 1
ATOM 731 N N . HIS A 1 98 ? 7.317 2.808 14.589 1.00 91.06 98 HIS A N 1
ATOM 732 C CA . HIS A 1 98 ? 8.762 2.866 14.806 1.00 91.06 98 HIS A CA 1
ATOM 733 C C . HIS A 1 98 ? 9.348 4.234 14.452 1.00 91.06 98 HIS A C 1
ATOM 735 O O . HIS A 1 98 ? 10.149 4.762 15.222 1.00 91.06 98 HIS A O 1
ATOM 741 N N . THR A 1 99 ? 8.976 4.806 13.304 1.00 93.00 99 THR A N 1
ATOM 742 C CA . THR A 1 99 ? 9.553 6.075 12.829 1.00 93.00 99 THR A CA 1
ATOM 743 C C . THR A 1 99 ? 8.689 7.300 13.119 1.00 93.00 99 THR A C 1
ATOM 745 O O . THR A 1 99 ? 9.207 8.414 13.131 1.00 93.00 99 THR A O 1
ATOM 748 N N . GLY A 1 100 ? 7.384 7.126 13.342 1.00 91.62 100 GLY A N 1
ATOM 749 C CA . GLY A 1 100 ? 6.419 8.223 13.443 1.00 91.62 100 GLY A CA 1
ATOM 750 C C . GLY A 1 100 ? 6.084 8.889 12.102 1.00 91.62 100 GLY A C 1
ATOM 751 O O . GLY A 1 100 ? 5.310 9.846 12.081 1.00 91.62 100 GLY A O 1
ATOM 752 N N . GLU A 1 101 ? 6.640 8.404 10.988 1.00 94.81 101 GLU A N 1
ATOM 753 C CA . GLU A 1 101 ? 6.326 8.902 9.646 1.00 94.81 101 GLU A CA 1
ATOM 754 C C . GLU A 1 101 ? 4.918 8.476 9.215 1.00 94.81 101 GLU A C 1
ATOM 756 O O . GLU A 1 101 ? 4.351 7.500 9.718 1.00 94.81 101 GLU A O 1
ATOM 761 N N . ASP A 1 102 ? 4.342 9.208 8.264 1.00 95.50 102 ASP A N 1
ATOM 762 C CA . ASP A 1 102 ? 3.033 8.884 7.712 1.00 95.50 102 ASP A CA 1
ATOM 763 C C . ASP A 1 102 ? 3.065 7.625 6.825 1.00 95.50 102 ASP A C 1
ATOM 765 O O . ASP A 1 102 ? 4.090 7.251 6.239 1.00 95.50 102 ASP A O 1
ATOM 769 N N . GLY A 1 103 ? 1.912 6.964 6.709 1.00 95.00 103 GLY A N 1
ATOM 770 C CA . GLY A 1 103 ? 1.782 5.724 5.949 1.00 95.00 103 GLY A CA 1
ATOM 771 C C . GLY A 1 103 ? 2.059 5.870 4.451 1.00 95.00 103 GLY A C 1
ATOM 772 O O . GLY A 1 103 ? 2.485 4.896 3.829 1.00 95.00 103 GLY A O 1
ATOM 773 N N . VAL A 1 104 ? 1.876 7.059 3.863 1.00 97.38 104 VAL A N 1
ATOM 774 C CA . VAL A 1 104 ? 2.177 7.304 2.442 1.00 97.38 104 VAL A CA 1
ATOM 775 C C . VAL A 1 104 ? 3.686 7.302 2.237 1.00 97.38 104 VAL A C 1
ATOM 777 O O . VAL A 1 104 ? 4.191 6.596 1.364 1.00 97.38 104 VAL A O 1
ATOM 780 N N . THR A 1 105 ? 4.422 8.024 3.082 1.00 97.56 105 THR A N 1
ATOM 781 C CA . THR A 1 105 ? 5.888 8.062 3.071 1.00 97.56 105 THR A CA 1
ATOM 782 C C . THR A 1 105 ? 6.477 6.662 3.235 1.00 97.56 105 THR A C 1
ATOM 784 O O . THR A 1 105 ? 7.324 6.250 2.435 1.00 97.56 105 THR A O 1
ATOM 787 N N . ARG A 1 106 ? 5.980 5.878 4.203 1.00 97.38 106 ARG A N 1
ATOM 788 C CA . ARG A 1 106 ? 6.429 4.489 4.398 1.00 97.38 106 ARG A CA 1
ATOM 789 C C . ARG A 1 106 ? 6.046 3.569 3.245 1.00 97.38 106 ARG A C 1
ATOM 791 O O . ARG A 1 106 ? 6.857 2.729 2.859 1.00 97.38 106 ARG A O 1
ATOM 798 N N . GLY A 1 107 ? 4.852 3.733 2.678 1.00 96.44 107 GLY A N 1
ATOM 799 C CA . GLY A 1 107 ? 4.418 2.998 1.492 1.00 96.44 107 GLY A CA 1
ATOM 800 C C . GLY A 1 107 ? 5.374 3.228 0.324 1.00 96.44 107 GLY A C 1
ATOM 801 O O . GLY A 1 107 ? 5.971 2.285 -0.192 1.00 96.44 107 GLY A O 1
ATOM 802 N N . LEU A 1 108 ? 5.631 4.488 -0.026 1.00 97.12 108 LEU A N 1
ATOM 803 C CA . LEU A 1 108 ? 6.557 4.827 -1.109 1.00 97.12 108 LEU A CA 1
ATOM 804 C C . LEU A 1 108 ? 7.973 4.286 -0.866 1.00 97.12 108 LEU A C 1
ATOM 806 O O . LEU A 1 108 ? 8.590 3.770 -1.795 1.00 97.12 108 LEU A O 1
ATOM 810 N N . TRP A 1 109 ? 8.466 4.313 0.374 1.00 96.31 109 TRP A N 1
ATOM 811 C CA . TRP A 1 109 ? 9.752 3.697 0.715 1.00 96.31 109 TRP A CA 1
ATOM 812 C C . TRP A 1 109 ? 9.782 2.177 0.461 1.00 96.31 109 TRP A C 1
ATOM 814 O O . TRP A 1 109 ? 10.803 1.645 0.018 1.00 96.31 109 TRP A O 1
ATOM 824 N N . VAL A 1 110 ? 8.681 1.457 0.700 1.00 96.44 110 VAL A N 1
ATOM 825 C CA . VAL A 1 110 ? 8.569 0.029 0.349 1.00 96.44 110 VAL A CA 1
ATOM 826 C C . VAL A 1 110 ? 8.542 -0.163 -1.168 1.00 96.44 110 VAL A C 1
ATOM 828 O O . VAL A 1 110 ? 9.234 -1.044 -1.675 1.00 96.44 110 VAL A O 1
ATOM 831 N N . MET A 1 111 ? 7.788 0.669 -1.891 1.00 94.50 111 MET A N 1
ATOM 832 C CA . MET A 1 111 ? 7.687 0.620 -3.357 1.00 94.50 111 MET A CA 1
ATOM 833 C C . MET A 1 111 ? 9.039 0.835 -4.048 1.00 94.50 111 MET A C 1
ATOM 835 O O . MET A 1 111 ? 9.303 0.238 -5.086 1.00 94.50 111 MET A O 1
ATOM 839 N N . GLU A 1 112 ? 9.921 1.647 -3.463 1.00 93.12 112 GLU A N 1
ATOM 840 C CA . GLU A 1 112 ? 11.276 1.911 -3.972 1.00 93.12 112 GLU A CA 1
ATOM 841 C C . GLU A 1 112 ? 1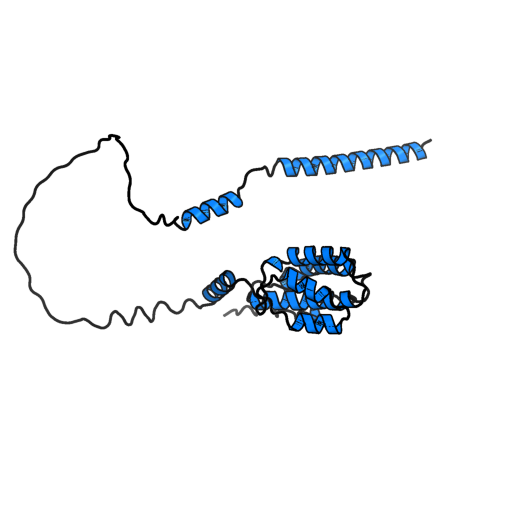2.235 0.705 -3.877 1.00 93.12 112 GLU A C 1
ATOM 843 O O . GLU A 1 112 ? 13.395 0.801 -4.291 1.00 93.12 112 GLU A O 1
ATOM 848 N N . ALA A 1 113 ? 11.794 -0.429 -3.330 1.00 94.44 113 ALA A N 1
ATOM 849 C CA . ALA A 1 113 ? 12.561 -1.667 -3.356 1.00 94.44 113 ALA A CA 1
ATOM 850 C C . ALA A 1 113 ? 12.849 -2.123 -4.795 1.00 94.44 113 ALA A C 1
ATOM 852 O O . ALA A 1 113 ? 11.987 -2.088 -5.673 1.00 94.44 113 ALA A O 1
ATOM 853 N N . ARG A 1 114 ? 14.067 -2.617 -5.033 1.00 92.25 114 ARG A N 1
ATOM 854 C CA . ARG A 1 114 ? 14.506 -3.074 -6.363 1.00 92.25 114 ARG A CA 1
ATOM 855 C C . ARG A 1 114 ? 14.167 -4.531 -6.638 1.00 92.25 114 ARG A C 1
ATOM 857 O O . ARG A 1 114 ? 14.364 -5.004 -7.752 1.00 92.25 114 ARG A O 1
ATOM 864 N N . THR A 1 115 ? 13.738 -5.260 -5.611 1.00 95.12 115 THR A N 1
ATOM 865 C CA . THR A 1 115 ? 13.367 -6.668 -5.725 1.00 95.12 115 THR A CA 1
ATOM 866 C C . THR A 1 115 ? 12.131 -6.982 -4.884 1.00 95.12 115 THR A C 1
ATOM 868 O O . THR A 1 115 ? 11.924 -6.364 -3.835 1.00 95.12 115 THR A O 1
ATOM 871 N N . PRO A 1 116 ? 11.336 -7.998 -5.267 1.00 96.06 116 PRO A N 1
ATOM 872 C CA . PRO A 1 116 ? 10.197 -8.446 -4.466 1.00 96.06 116 PRO A CA 1
ATOM 873 C C . PRO A 1 116 ? 10.580 -8.876 -3.043 1.00 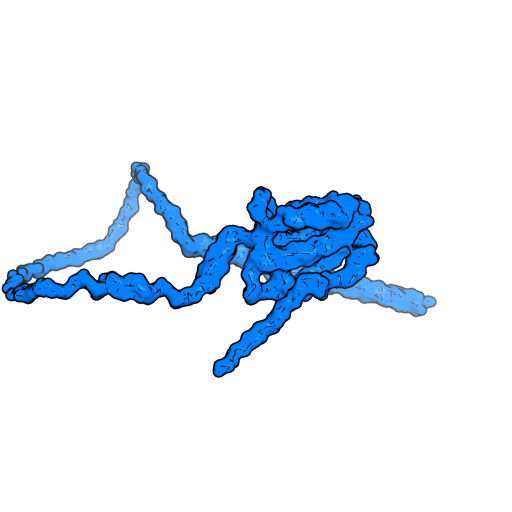96.06 116 PRO A C 1
ATOM 875 O O . PRO A 1 116 ? 9.823 -8.657 -2.101 1.00 96.06 116 PRO A O 1
ATOM 878 N N . ALA A 1 117 ? 11.754 -9.491 -2.868 1.00 96.50 117 ALA A N 1
ATOM 879 C CA . ALA A 1 117 ? 12.240 -9.907 -1.553 1.00 96.50 117 ALA A CA 1
ATOM 880 C C . ALA A 1 117 ? 12.553 -8.697 -0.662 1.00 96.50 117 ALA A C 1
ATOM 882 O O . ALA A 1 117 ? 12.168 -8.667 0.504 1.00 96.50 117 ALA A O 1
ATOM 883 N N . GLU A 1 118 ? 13.196 -7.675 -1.226 1.00 96.44 118 GLU A N 1
ATOM 884 C CA . GLU A 1 118 ? 13.465 -6.424 -0.525 1.00 96.44 118 GLU A CA 1
ATOM 885 C C . GLU A 1 118 ? 12.168 -5.697 -0.147 1.00 96.44 118 GLU A C 1
ATOM 887 O O . GLU A 1 118 ? 12.047 -5.250 0.992 1.00 96.44 118 GLU A O 1
ATOM 892 N N . ALA A 1 119 ? 11.178 -5.645 -1.046 1.00 95.88 119 ALA A N 1
ATOM 893 C CA . ALA A 1 119 ? 9.877 -5.038 -0.764 1.00 95.88 119 ALA A CA 1
ATOM 894 C C . ALA A 1 119 ? 9.205 -5.693 0.453 1.00 95.88 119 ALA A C 1
ATOM 896 O O . ALA A 1 119 ? 8.769 -4.999 1.368 1.00 95.88 119 ALA A O 1
ATOM 897 N N . ARG A 1 120 ? 9.199 -7.032 0.526 1.00 96.06 120 ARG A N 1
ATOM 898 C CA . ARG A 1 120 ? 8.653 -7.772 1.680 1.00 96.06 120 ARG A CA 1
ATOM 899 C C . ARG A 1 120 ? 9.409 -7.473 2.971 1.00 96.06 120 ARG A C 1
ATOM 901 O O . ARG A 1 120 ? 8.786 -7.237 4.002 1.00 96.06 120 ARG A O 1
ATOM 908 N N . THR A 1 121 ? 10.740 -7.453 2.916 1.00 97.31 121 THR A N 1
ATOM 909 C CA . THR A 1 121 ? 11.584 -7.153 4.083 1.00 97.31 121 THR A CA 1
ATOM 910 C C . THR A 1 121 ? 11.367 -5.731 4.590 1.00 97.31 121 THR A C 1
ATOM 912 O O . THR A 1 121 ? 11.296 -5.520 5.798 1.00 97.31 121 THR A O 1
ATOM 915 N N . ARG A 1 122 ? 11.243 -4.750 3.688 1.00 97.00 122 ARG A N 1
ATOM 916 C CA . ARG A 1 122 ? 10.904 -3.369 4.049 1.00 97.00 122 ARG A CA 1
ATOM 917 C C . ARG A 1 122 ? 9.496 -3.298 4.636 1.00 97.00 122 ARG A C 1
ATOM 919 O O . ARG A 1 122 ? 9.308 -2.705 5.691 1.00 97.00 122 ARG A O 1
ATOM 926 N N . ALA A 1 123 ? 8.524 -3.960 4.014 1.00 96.25 123 ALA A N 1
ATOM 927 C CA . ALA A 1 123 ? 7.142 -3.932 4.473 1.00 96.25 123 ALA A CA 1
ATOM 928 C C . ALA A 1 123 ? 6.940 -4.545 5.864 1.00 96.25 123 ALA A C 1
ATOM 930 O O . ALA A 1 123 ? 6.140 -4.033 6.642 1.00 96.25 123 ALA A O 1
ATOM 931 N N . ALA A 1 124 ? 7.699 -5.590 6.201 1.00 96.06 124 ALA A N 1
ATOM 932 C CA . ALA A 1 124 ? 7.675 -6.213 7.523 1.00 96.06 124 ALA A CA 1
ATOM 933 C C . ALA A 1 124 ? 8.215 -5.304 8.646 1.00 96.06 124 ALA A C 1
ATOM 935 O O . ALA A 1 124 ? 7.931 -5.552 9.815 1.00 96.06 124 ALA A O 1
ATOM 936 N N . GLN A 1 125 ? 8.985 -4.262 8.312 1.00 95.94 125 GLN A N 1
ATOM 937 C CA . GLN A 1 125 ? 9.491 -3.279 9.282 1.00 95.94 125 GLN A CA 1
ATOM 938 C C . GLN A 1 125 ? 8.474 -2.178 9.593 1.00 95.94 125 GLN A C 1
ATOM 940 O O . GLN A 1 125 ? 8.634 -1.454 10.572 1.00 95.94 125 GLN A O 1
ATOM 945 N N . VAL A 1 126 ? 7.448 -2.025 8.755 1.00 96.00 126 VAL A N 1
ATOM 946 C CA . VAL A 1 126 ? 6.443 -0.977 8.912 1.00 96.00 126 VAL A CA 1
ATOM 947 C C . VAL A 1 126 ? 5.273 -1.528 9.713 1.00 96.00 126 VAL A C 1
ATOM 949 O O . VAL A 1 126 ? 4.685 -2.553 9.368 1.00 96.00 126 VAL A O 1
ATOM 952 N N . ARG A 1 127 ? 4.905 -0.809 10.769 1.00 95.00 127 ARG A N 1
ATOM 953 C CA . ARG A 1 127 ? 3.727 -1.079 11.586 1.00 95.00 127 ARG A CA 1
ATOM 954 C C . ARG A 1 127 ? 2.879 0.179 11.636 1.00 95.00 127 ARG A C 1
ATOM 956 O O . ARG A 1 127 ? 3.098 1.049 12.472 1.00 95.00 127 ARG A O 1
ATOM 963 N N . LEU A 1 128 ? 1.903 0.253 10.738 1.00 93.94 128 LEU A N 1
ATOM 964 C CA . LEU A 1 128 ? 0.984 1.380 10.674 1.00 93.94 128 LEU A CA 1
ATOM 965 C C . LEU A 1 128 ? -0.094 1.279 11.749 1.00 93.94 128 LEU A C 1
ATOM 967 O O . LEU A 1 128 ? -0.769 0.258 11.879 1.00 93.94 128 LEU A O 1
ATOM 971 N N . GLU A 1 129 ? -0.286 2.371 12.477 1.00 92.31 129 GLU A N 1
ATOM 972 C CA . GLU A 1 129 ? -1.326 2.508 13.485 1.00 92.31 129 GLU A CA 1
ATOM 973 C C . GLU A 1 129 ? -2.139 3.791 13.272 1.00 92.31 129 GLU A C 1
ATOM 975 O O . GLU A 1 129 ? -1.617 4.781 12.748 1.00 92.31 129 GLU A O 1
ATOM 980 N N . PRO A 1 130 ? -3.421 3.799 13.683 1.00 87.56 130 PRO A N 1
ATOM 981 C CA . PRO A 1 130 ? -4.187 5.032 13.774 1.00 87.56 130 PRO A CA 1
ATOM 982 C C . PRO A 1 130 ? -3.541 6.016 14.765 1.00 87.56 130 PRO A C 1
ATOM 984 O O . PRO A 1 130 ? -2.865 5.576 15.703 1.00 87.56 130 PRO A O 1
ATOM 987 N N . PRO A 1 131 ? -3.807 7.327 14.631 1.00 79.94 131 PRO A N 1
ATOM 988 C CA . PRO A 1 131 ? -3.336 8.334 15.575 1.00 79.94 131 PRO A CA 1
ATOM 989 C C . PRO A 1 131 ? -3.757 8.013 17.018 1.00 79.94 131 PRO A C 1
ATOM 991 O O . PRO A 1 131 ? -4.827 7.422 17.232 1.00 79.94 131 PRO A O 1
ATOM 994 N N . PRO A 1 132 ? -2.958 8.408 18.027 1.00 74.06 132 PRO A N 1
ATOM 995 C CA . PRO A 1 132 ? -3.234 8.080 19.423 1.00 74.06 132 PRO A CA 1
ATOM 996 C C . PRO A 1 132 ? -4.604 8.593 19.887 1.00 74.06 132 PRO A C 1
ATOM 998 O O . PRO A 1 132 ? -5.283 7.915 20.651 1.00 74.06 132 PRO A O 1
ATOM 1001 N N . GLU A 1 133 ? -5.078 9.729 19.372 1.00 74.25 133 GLU A N 1
ATOM 1002 C CA . GLU A 1 133 ? -6.394 10.292 19.693 1.00 74.25 133 GLU A CA 1
ATOM 1003 C C . GLU A 1 133 ? -7.536 9.353 19.278 1.00 74.25 133 GLU A C 1
ATOM 1005 O O . GLU A 1 133 ? -8.501 9.159 20.025 1.00 74.25 133 GLU A O 1
ATOM 1010 N N . VAL A 1 134 ? -7.410 8.736 18.099 1.00 76.81 134 VAL A N 1
ATOM 1011 C CA . VAL A 1 134 ? -8.377 7.760 17.581 1.00 76.81 134 VAL A CA 1
ATOM 1012 C C . VAL A 1 134 ? -8.290 6.472 18.387 1.00 76.81 134 VAL A C 1
ATOM 1014 O O . VAL A 1 134 ? -9.321 5.952 18.805 1.00 76.81 134 VAL A O 1
ATOM 1017 N N . ARG A 1 135 ? -7.075 5.998 18.683 1.00 76.25 135 ARG A N 1
ATOM 1018 C CA . ARG A 1 135 ? -6.864 4.791 19.493 1.00 76.25 135 ARG A CA 1
ATOM 1019 C C . ARG A 1 135 ? -7.484 4.920 20.880 1.00 76.25 135 ARG A C 1
ATOM 1021 O O . ARG A 1 135 ? -8.236 4.045 21.288 1.00 76.25 135 ARG A O 1
ATOM 1028 N N . HIS A 1 136 ? -7.250 6.032 21.572 1.00 72.56 136 HIS A N 1
ATOM 1029 C CA . HIS A 1 136 ? -7.839 6.280 22.889 1.00 72.56 136 HIS A CA 1
ATOM 1030 C C . HIS A 1 136 ? -9.366 6.388 22.837 1.00 72.56 136 HIS A C 1
ATOM 1032 O O . HIS A 1 136 ? -10.045 5.950 23.766 1.00 72.56 136 HIS A O 1
ATOM 1038 N N . SER A 1 137 ? -9.914 6.937 21.751 1.00 69.69 137 SER A N 1
ATOM 1039 C CA . SER A 1 137 ? -11.362 7.026 21.542 1.00 69.69 137 SER A CA 1
ATOM 1040 C C . SER A 1 137 ? -11.987 5.651 21.274 1.00 69.69 137 SER A C 1
ATOM 1042 O O . SER A 1 137 ? -13.022 5.330 21.857 1.00 69.69 137 SER A O 1
ATOM 1044 N N . GLU A 1 138 ? -11.347 4.812 20.455 1.00 76.56 138 GLU A N 1
ATOM 1045 C CA . GLU A 1 138 ? -11.771 3.427 20.213 1.00 76.56 138 GLU A CA 1
ATOM 1046 C C . GLU A 1 138 ? -11.640 2.570 21.486 1.00 76.56 138 GLU A C 1
ATOM 1048 O O . GLU A 1 138 ? -12.568 1.843 21.835 1.00 76.56 138 GLU A O 1
ATOM 1053 N N . GLU A 1 139 ? -10.543 2.704 22.236 1.00 73.31 139 GLU A N 1
ATOM 1054 C CA . GLU A 1 139 ? -10.327 2.023 23.521 1.00 73.31 139 GLU A CA 1
ATOM 1055 C C . GLU A 1 139 ? -11.364 2.440 24.574 1.00 73.31 139 GLU A C 1
ATOM 1057 O O . GLU A 1 139 ? -11.813 1.610 25.364 1.00 73.31 139 GLU A O 1
ATOM 1062 N N . ALA A 1 140 ? -11.772 3.713 24.591 1.00 69.50 140 ALA A N 1
ATOM 1063 C CA . ALA A 1 140 ? -12.833 4.198 25.467 1.00 69.50 140 ALA A CA 1
ATOM 1064 C C . ALA A 1 140 ? -14.214 3.657 25.060 1.00 69.50 140 ALA A C 1
ATOM 1066 O O . ALA A 1 140 ? -14.993 3.285 25.937 1.00 69.50 140 ALA A O 1
ATOM 1067 N N . ALA A 1 141 ? -14.503 3.571 23.757 1.00 72.50 141 ALA A N 1
ATOM 1068 C CA . ALA A 1 141 ? -15.749 3.009 23.233 1.00 72.50 141 ALA A CA 1
ATOM 1069 C C . ALA A 1 141 ? -15.844 1.483 23.418 1.00 72.50 141 ALA A C 1
ATOM 1071 O O . ALA A 1 141 ? -16.940 0.945 23.565 1.00 72.50 141 ALA A O 1
ATOM 1072 N N . ALA A 1 142 ? -14.705 0.787 23.438 1.00 67.06 142 ALA A N 1
ATOM 1073 C CA . ALA A 1 142 ? -14.628 -0.656 23.645 1.00 67.06 142 ALA A CA 1
ATOM 1074 C C . ALA A 1 142 ? -14.770 -1.080 25.119 1.00 67.06 142 ALA A C 1
ATOM 1076 O O . ALA A 1 142 ? -14.936 -2.272 25.390 1.00 67.06 142 ALA A O 1
ATOM 1077 N N . ARG A 1 143 ? -14.716 -0.148 26.087 1.00 68.19 143 ARG A N 1
ATOM 1078 C CA . ARG A 1 143 ? -14.955 -0.491 27.496 1.00 68.19 143 ARG A CA 1
ATOM 1079 C C . ARG A 1 143 ? -16.441 -0.795 27.711 1.00 68.19 143 ARG A C 1
ATOM 1081 O O . ARG A 1 143 ? -17.275 0.071 27.443 1.00 68.19 143 ARG A O 1
ATOM 1088 N N . PRO A 1 144 ? -16.799 -1.979 28.237 1.00 56.00 144 PRO A N 1
ATOM 1089 C CA . PRO A 1 144 ? -18.176 -2.258 28.617 1.00 56.00 144 PRO A CA 1
ATOM 1090 C C . PRO A 1 144 ? -18.634 -1.253 29.681 1.00 56.00 144 PRO A C 1
ATOM 1092 O O . PRO A 1 144 ? -17.870 -0.883 30.574 1.00 56.00 144 PRO A O 1
ATOM 1095 N N . ALA A 1 145 ? -19.896 -0.828 29.606 1.00 59.03 145 ALA A N 1
ATOM 1096 C CA . ALA A 1 145 ? -20.534 0.118 30.527 1.00 59.03 145 ALA A CA 1
ATOM 1097 C C . ALA A 1 145 ? -20.742 -0.436 31.960 1.00 59.03 145 ALA A C 1
ATOM 1099 O O . ALA A 1 145 ? -21.632 0.003 32.684 1.00 59.03 145 ALA A O 1
ATOM 1100 N N . GLU A 1 146 ? -19.919 -1.387 32.398 1.00 51.53 146 GLU A N 1
ATOM 1101 C CA . GLU A 1 146 ? -19.942 -1.990 33.727 1.00 51.53 146 GLU A CA 1
ATOM 1102 C C . GLU A 1 146 ? -18.746 -1.508 34.546 1.00 51.53 146 GLU A C 1
ATOM 1104 O O . GLU A 1 146 ? -17.864 -2.289 34.890 1.00 51.53 146 GLU A O 1
ATOM 1109 N N . GLN A 1 147 ? -18.676 -0.207 34.848 1.00 53.62 147 GLN A N 1
ATOM 1110 C CA . GLN A 1 147 ? -17.808 0.262 35.938 1.00 53.62 147 GLN A CA 1
ATOM 1111 C C . GLN A 1 147 ? -18.072 1.656 36.553 1.00 53.62 147 GLN A C 1
ATOM 1113 O O . GLN A 1 147 ? -17.137 2.220 37.114 1.00 53.62 147 GLN A O 1
ATOM 1118 N N . PRO A 1 148 ? -19.300 2.222 36.597 1.00 49.41 148 PRO A N 1
ATOM 1119 C CA . PRO A 1 148 ? -19.555 3.342 37.510 1.00 49.41 148 PRO A CA 1
ATOM 1120 C C . PRO A 1 148 ? -20.196 2.929 38.850 1.00 49.41 148 PRO A C 1
ATOM 1122 O O . PRO A 1 148 ? -20.294 3.760 39.749 1.00 49.41 148 PRO A O 1
ATOM 1125 N N . LEU A 1 149 ? -20.628 1.673 39.037 1.00 47.53 149 LEU A N 1
ATOM 1126 C CA . LEU A 1 149 ? -21.441 1.294 40.209 1.00 47.53 149 LEU A CA 1
ATOM 1127 C C . LEU A 1 149 ? -20.666 0.719 41.405 1.00 47.53 149 LEU A C 1
ATOM 1129 O O . LEU A 1 149 ? -21.148 0.825 42.531 1.00 47.53 149 LEU A O 1
ATOM 1133 N N . VAL A 1 150 ? -19.447 0.198 41.222 1.00 50.03 150 VAL A N 1
ATOM 1134 C CA . VAL A 1 150 ? -18.668 -0.359 42.351 1.00 50.03 150 VAL A CA 1
ATOM 1135 C C . VAL A 1 150 ? -17.926 0.732 43.137 1.00 50.03 150 VAL A C 1
ATOM 1137 O O . VAL A 1 150 ? -17.728 0.600 44.341 1.00 50.03 150 VAL A O 1
ATOM 1140 N N . GLN A 1 151 ? -17.602 1.871 42.513 1.00 47.09 151 GLN A N 1
ATOM 1141 C CA . GLN A 1 151 ? -16.963 2.995 43.215 1.00 47.09 151 GLN A CA 1
ATOM 1142 C C . GLN A 1 151 ? -17.955 3.887 43.982 1.00 47.09 151 GLN A C 1
ATOM 1144 O O . GLN A 1 151 ? -17.582 4.490 44.984 1.00 47.09 151 GLN A O 1
ATOM 1149 N N . ALA A 1 152 ? -19.231 3.924 43.583 1.00 44.41 152 ALA A N 1
ATOM 1150 C CA . ALA A 1 152 ? -20.262 4.689 44.291 1.00 44.41 152 ALA A CA 1
ATOM 1151 C C . ALA A 1 152 ? -20.853 3.951 45.511 1.00 44.41 152 ALA A C 1
ATOM 1153 O O . ALA A 1 152 ? -21.420 4.592 46.398 1.00 44.41 152 ALA A O 1
ATOM 1154 N N . ALA A 1 153 ? -20.709 2.622 45.585 1.00 45.00 153 ALA A N 1
ATOM 1155 C CA . ALA A 1 153 ? -21.187 1.818 46.713 1.00 45.00 153 ALA A CA 1
ATOM 1156 C C . ALA A 1 153 ? -20.209 1.798 47.907 1.00 45.00 153 ALA A C 1
ATOM 1158 O O . ALA A 1 153 ? -20.643 1.641 49.045 1.00 45.00 153 ALA A O 1
ATOM 1159 N N . GLY A 1 154 ? -18.910 2.031 47.679 1.00 42.44 154 GLY A N 1
ATOM 1160 C CA . GLY A 1 154 ? -17.896 2.078 48.744 1.00 42.44 154 GLY A CA 1
ATOM 1161 C C . GLY A 1 154 ? -17.867 3.379 49.559 1.00 42.44 154 GLY A C 1
ATOM 1162 O O . GLY A 1 154 ? -17.312 3.402 50.651 1.00 42.44 154 GLY A O 1
ATOM 1163 N N . ALA A 1 155 ? -18.484 4.459 49.067 1.00 45.56 155 ALA A N 1
ATOM 1164 C CA . ALA A 1 155 ? -18.434 5.779 49.709 1.00 45.56 155 ALA A CA 1
ATOM 1165 C C . ALA A 1 155 ? -19.648 6.105 50.603 1.00 45.56 155 ALA A C 1
ATOM 1167 O O . ALA A 1 155 ? -19.677 7.163 51.227 1.00 45.56 155 ALA A O 1
ATOM 1168 N N . ARG A 1 156 ? -20.660 5.226 50.685 1.00 45.50 156 ARG A N 1
ATOM 1169 C CA . ARG A 1 156 ? -21.879 5.449 51.497 1.00 45.50 156 ARG A CA 1
ATOM 1170 C C . ARG A 1 156 ? -22.017 4.541 52.723 1.00 45.50 156 ARG A C 1
ATOM 1172 O O . ARG A 1 156 ? -23.061 4.558 53.365 1.00 45.50 156 ARG A O 1
ATOM 1179 N N . ALA A 1 157 ? -20.980 3.788 53.084 1.00 40.56 157 ALA A N 1
ATOM 1180 C CA . ALA A 1 157 ? -21.013 2.852 54.211 1.00 40.56 157 ALA A CA 1
ATOM 1181 C C . ALA A 1 157 ? -20.053 3.232 55.353 1.00 40.56 157 ALA A C 1
ATOM 1183 O O . ALA A 1 157 ? -19.425 2.364 55.946 1.00 40.56 157 ALA A O 1
ATOM 1184 N N . ALA A 1 158 ? -19.919 4.522 55.674 1.00 43.22 158 ALA A N 1
ATOM 1185 C CA . ALA A 1 158 ? -19.230 4.950 56.892 1.00 43.22 158 ALA A CA 1
ATOM 1186 C C . ALA A 1 158 ? -19.677 6.352 57.323 1.00 43.22 158 ALA A C 1
ATOM 1188 O O . ALA A 1 158 ? -18.977 7.320 57.051 1.00 43.22 158 ALA A O 1
ATOM 1189 N N . THR A 1 159 ? -20.859 6.472 57.939 1.00 42.25 159 THR A N 1
ATOM 1190 C CA . THR A 1 159 ? -21.167 7.420 59.041 1.00 42.25 159 THR A CA 1
ATOM 1191 C C . THR A 1 159 ? -22.662 7.376 59.373 1.00 42.25 159 THR A C 1
ATOM 1193 O O . THR A 1 159 ? -23.458 8.205 58.946 1.00 42.25 159 THR A O 1
ATOM 1196 N N . ALA A 1 160 ? -23.049 6.393 60.180 1.00 37.28 160 ALA A N 1
ATOM 1197 C CA . ALA A 1 160 ? -24.226 6.489 61.030 1.00 37.28 160 ALA A CA 1
ATOM 1198 C C . ALA A 1 160 ? -23.744 6.251 62.466 1.00 37.28 160 ALA A C 1
ATOM 1200 O O . ALA A 1 160 ? -23.204 5.182 62.732 1.00 37.28 160 ALA A O 1
ATOM 1201 N N . PHE A 1 161 ? -23.823 7.263 63.340 1.00 34.41 161 PHE A N 1
ATOM 1202 C CA . PHE A 1 161 ? -24.621 7.246 64.580 1.00 34.41 161 PHE A CA 1
ATOM 1203 C C . PHE A 1 161 ? -24.337 8.449 65.513 1.00 34.41 161 PHE A C 1
ATOM 1205 O O . PHE A 1 161 ? -23.194 8.866 65.670 1.00 34.41 161 PHE A O 1
ATOM 1212 N N . HIS A 1 162 ? -25.428 8.887 66.170 1.00 33.78 162 HIS A N 1
ATOM 1213 C CA . HIS A 1 162 ? -25.609 9.849 67.287 1.00 33.78 162 HIS A CA 1
ATOM 1214 C C . HIS A 1 162 ? -25.670 11.344 66.926 1.00 33.78 162 HIS A C 1
ATOM 1216 O O . HIS A 1 162 ? -24.754 11.865 66.314 1.00 33.78 162 HIS A O 1
ATOM 1222 N N . GLY A 1 163 ? -26.684 12.143 67.285 1.00 33.28 163 GLY A N 1
ATOM 1223 C CA . GLY A 1 163 ? -27.919 12.026 68.088 1.00 33.28 163 GLY A CA 1
ATOM 1224 C C . GLY A 1 163 ? -28.624 13.416 68.093 1.00 33.28 163 GLY A C 1
ATOM 1225 O O . GLY A 1 163 ? -28.017 14.373 67.612 1.00 33.28 163 GLY A O 1
ATOM 1226 N N . PRO A 1 164 ? -29.883 13.576 68.556 1.00 48.47 164 PRO A N 1
ATOM 1227 C CA . PRO A 1 164 ? -30.715 14.746 68.232 1.00 48.47 164 PRO A CA 1
ATOM 1228 C C . PRO A 1 164 ? -30.737 15.826 69.329 1.00 48.47 164 PRO A C 1
ATOM 1230 O O . PRO A 1 164 ? -30.909 15.488 70.494 1.00 48.47 164 PRO A O 1
ATOM 1233 N N . VAL A 1 165 ? -30.688 17.116 68.956 1.00 37.72 165 VAL A N 1
ATOM 1234 C CA . VAL A 1 165 ? -31.185 18.255 69.765 1.00 37.72 165 VAL A CA 1
ATOM 1235 C C . VAL A 1 165 ? -31.654 19.391 68.834 1.00 37.72 165 VAL A C 1
ATOM 1237 O O . VAL A 1 165 ? -30.923 19.829 67.954 1.00 37.72 165 VAL A O 1
ATOM 1240 N N . MET A 1 166 ? -32.874 19.875 69.059 1.00 36.62 166 MET A N 1
ATOM 1241 C CA . MET A 1 166 ? -33.462 21.158 68.613 1.00 36.62 166 MET A CA 1
ATOM 1242 C C . MET A 1 166 ? -33.862 21.931 69.898 1.00 36.62 166 MET A C 1
ATOM 1244 O O . MET A 1 166 ? -33.869 21.290 70.953 1.00 36.62 166 MET A O 1
ATOM 1248 N N . PRO A 1 167 ? -34.396 23.177 69.897 1.00 47.19 167 PRO A N 1
ATOM 1249 C CA . PRO A 1 167 ? -34.258 24.363 69.023 1.00 47.19 167 PRO A CA 1
ATOM 1250 C C . PRO A 1 167 ? -34.059 25.700 69.817 1.00 47.19 167 PRO A C 1
ATOM 1252 O O . PRO A 1 167 ? -34.274 25.748 71.022 1.00 47.19 167 PRO A O 1
ATOM 1255 N N . ALA A 1 168 ? -33.773 26.826 69.139 1.00 36.09 168 ALA A N 1
ATOM 1256 C CA . ALA A 1 168 ? -34.125 28.207 69.566 1.00 36.09 168 ALA A CA 1
ATOM 1257 C C . ALA A 1 168 ? -34.048 29.162 68.342 1.00 36.09 168 ALA A C 1
ATOM 1259 O O . ALA A 1 168 ? -33.047 29.139 67.636 1.00 36.09 168 ALA A O 1
ATOM 1260 N N . LEU A 1 169 ? -35.153 29.785 67.880 1.00 35.91 169 LEU A N 1
ATOM 1261 C CA . LEU A 1 169 ? -35.603 31.181 68.144 1.00 35.91 169 LEU A CA 1
ATOM 1262 C C . LEU A 1 169 ? -34.503 32.237 67.846 1.00 35.91 169 LEU A C 1
ATOM 1264 O O . LEU A 1 169 ? -33.442 32.152 68.441 1.00 35.91 169 LEU A O 1
ATOM 1268 N N . ARG A 1 170 ? -34.650 33.313 67.050 1.00 36.81 170 ARG A N 1
ATOM 1269 C CA . ARG A 1 170 ? -35.771 34.035 66.396 1.00 36.81 170 ARG A CA 1
ATOM 1270 C C . ARG A 1 170 ? -35.144 35.158 65.474 1.00 36.81 170 ARG A C 1
ATOM 1272 O O . ARG A 1 170 ? -33.942 35.074 65.248 1.00 36.81 170 ARG A O 1
ATOM 1279 N N . PRO A 1 171 ? -35.851 36.172 64.908 1.00 46.69 171 PRO A N 1
ATOM 1280 C CA . PRO A 1 171 ? -35.728 36.605 63.500 1.00 46.69 171 PRO A CA 1
ATOM 1281 C C . PRO A 1 171 ? -35.224 38.061 63.301 1.00 46.69 171 PRO A C 1
ATOM 1283 O O . PRO A 1 171 ? -35.179 38.828 64.263 1.00 46.69 171 PRO A O 1
ATOM 1286 N N . ARG A 1 172 ? -34.961 38.501 62.056 1.00 35.03 172 ARG A N 1
ATOM 1287 C CA . ARG A 1 172 ? -35.193 39.906 61.647 1.00 35.03 172 ARG A CA 1
ATOM 1288 C C . ARG A 1 172 ? -35.281 40.085 60.124 1.00 35.03 172 ARG A C 1
ATOM 1290 O O . ARG A 1 172 ? -34.428 39.591 59.395 1.00 35.03 172 ARG A O 1
ATOM 1297 N N . ASP A 1 173 ? -36.335 40.789 59.725 1.00 33.84 173 ASP A N 1
ATOM 1298 C CA . ASP A 1 173 ? -36.713 41.244 58.387 1.00 33.84 173 ASP A CA 1
ATOM 1299 C C . ASP A 1 173 ? -35.894 42.445 57.868 1.00 33.84 173 ASP A C 1
ATOM 1301 O O . ASP A 1 173 ? -35.175 43.094 58.630 1.00 33.84 173 ASP A O 1
ATOM 1305 N N . GLU A 1 174 ? -36.189 42.771 56.598 1.00 37.28 174 GLU A N 1
ATOM 1306 C CA . GLU A 1 174 ? -36.065 44.057 55.873 1.00 37.28 174 GLU A CA 1
ATOM 1307 C C . GLU A 1 174 ? -34.783 44.242 55.036 1.00 37.28 174 GLU A C 1
ATOM 1309 O O . GLU A 1 174 ? -33.689 43.964 55.506 1.00 37.28 174 GLU A O 1
ATOM 1314 N N . ALA A 1 175 ? -34.761 44.782 53.811 1.00 32.53 175 ALA A N 1
ATOM 1315 C CA . ALA A 1 175 ? -35.700 45.085 52.717 1.00 32.53 175 ALA A CA 1
ATOM 1316 C C . ALA A 1 175 ? -34.857 45.758 51.591 1.00 32.53 175 ALA A C 1
ATOM 1318 O O . ALA A 1 175 ? -33.709 46.125 51.837 1.00 32.53 175 ALA A O 1
ATOM 1319 N N . SER A 1 176 ? -35.465 46.015 50.418 1.00 32.97 176 SER A N 1
ATOM 1320 C CA . SER A 1 176 ? -35.028 46.846 49.255 1.00 32.97 176 SER A CA 1
ATOM 1321 C C . SER A 1 176 ? -33.994 46.215 48.294 1.00 32.97 176 SER A C 1
ATOM 1323 O O . SER A 1 176 ? -32.896 45.864 48.704 1.00 32.97 176 SER A O 1
ATOM 1325 N N . SER A 1 177 ? -34.334 45.859 47.037 1.00 32.91 177 SER A N 1
ATOM 1326 C CA . SER A 1 177 ? -34.690 46.699 45.853 1.00 32.91 177 SER A CA 1
ATOM 1327 C C . SER A 1 177 ? -33.614 47.766 45.593 1.00 32.91 177 SER A C 1
ATOM 1329 O O . SER A 1 177 ? -33.287 48.513 46.503 1.00 32.91 177 SER A O 1
ATOM 1331 N N . SER A 1 178 ? -32.992 47.941 44.423 1.00 34.75 178 SER A N 1
ATOM 1332 C CA . SER A 1 178 ? -33.548 48.273 43.095 1.00 34.75 178 SER A CA 1
ATOM 1333 C C . SER A 1 178 ? -32.357 48.294 42.102 1.00 34.75 178 SER A C 1
ATOM 1335 O O . SER A 1 178 ? -31.247 48.620 42.512 1.00 34.75 178 SER A O 1
ATOM 1337 N N . GLU A 1 179 ? -32.500 47.767 40.888 1.00 34.16 179 GLU A N 1
ATOM 1338 C CA . GLU A 1 179 ? -32.603 48.519 39.616 1.00 34.16 179 GLU A CA 1
ATOM 1339 C C . GLU A 1 179 ? -31.289 48.950 38.936 1.00 34.16 179 GLU A C 1
ATOM 1341 O O . GLU A 1 179 ? -30.327 49.422 39.537 1.00 34.16 179 GLU A O 1
ATOM 1346 N N . ASP A 1 180 ? -31.322 48.732 37.623 1.00 33.19 180 ASP A N 1
ATOM 1347 C CA . ASP A 1 180 ? -30.363 49.052 36.578 1.00 33.19 180 ASP A CA 1
ATOM 1348 C C . ASP A 1 180 ? -29.973 50.538 36.506 1.00 33.19 180 ASP A C 1
ATOM 1350 O O . ASP A 1 180 ? -30.809 51.411 36.722 1.00 33.19 180 ASP A O 1
ATOM 1354 N N . ALA A 1 181 ? -28.744 50.828 36.061 1.00 33.44 181 ALA A N 1
ATOM 1355 C CA . ALA A 1 181 ? -28.496 51.732 34.928 1.00 33.44 181 ALA A CA 1
ATOM 1356 C C . ALA A 1 181 ? -26.999 51.876 34.606 1.00 33.44 181 ALA A C 1
ATOM 1358 O O . ALA A 1 181 ? -26.122 51.866 35.467 1.00 33.44 181 ALA A O 1
ATOM 1359 N N . GLN A 1 182 ? -26.754 52.027 33.307 1.00 35.16 182 GLN A N 1
ATOM 1360 C CA . GLN A 1 182 ? -25.490 52.264 32.616 1.00 35.16 182 GLN A CA 1
ATOM 1361 C C . GLN A 1 182 ? -24.624 53.405 33.187 1.00 35.16 182 GLN A C 1
ATOM 1363 O O . GLN A 1 182 ? -25.164 54.438 33.557 1.00 35.16 182 GLN A O 1
ATOM 1368 N N . GLN A 1 183 ? -23.293 53.327 33.018 1.00 31.53 183 GLN A N 1
ATOM 1369 C CA . GLN A 1 183 ? -22.577 54.210 32.073 1.00 31.53 183 GLN A CA 1
ATOM 1370 C C . GLN A 1 183 ? -21.076 53.921 31.934 1.00 31.53 183 GLN A C 1
ATOM 1372 O O . GLN A 1 183 ? -20.410 53.400 32.821 1.00 31.53 183 GLN A O 1
ATOM 1377 N N . ALA A 1 184 ? -20.601 54.246 30.733 1.00 32.09 184 ALA A N 1
ATOM 1378 C CA . ALA A 1 184 ? -19.269 54.062 30.188 1.00 32.09 184 ALA A CA 1
ATOM 1379 C C . ALA A 1 184 ? -18.187 54.921 30.862 1.00 32.09 184 ALA A C 1
ATOM 1381 O O . ALA A 1 184 ? -18.459 56.027 31.320 1.00 32.09 184 ALA A O 1
ATOM 1382 N N . GLY A 1 185 ? -16.939 54.451 30.797 1.00 28.95 185 GLY A N 1
ATOM 1383 C CA . GLY A 1 185 ? -15.762 55.273 31.064 1.00 28.95 185 GLY A CA 1
ATOM 1384 C C . GLY A 1 185 ? -14.480 54.457 31.224 1.00 28.95 185 GLY A C 1
ATOM 1385 O O . GLY A 1 185 ? -14.343 53.707 32.180 1.00 28.95 185 GLY A O 1
ATOM 1386 N N . ASP A 1 186 ? -13.574 54.636 30.267 1.00 34.03 186 ASP A N 1
ATOM 1387 C CA . ASP A 1 186 ? -12.111 54.586 30.371 1.00 34.03 186 ASP A CA 1
ATOM 1388 C C . ASP A 1 186 ? -11.379 53.342 30.914 1.00 34.03 186 ASP A C 1
ATOM 1390 O O . ASP A 1 186 ? -11.418 52.961 32.082 1.00 34.03 186 ASP A O 1
ATOM 1394 N N . ALA A 1 187 ? -10.556 52.767 30.031 1.00 39.66 187 ALA A N 1
ATOM 1395 C CA . ALA A 1 187 ? -9.510 51.810 30.377 1.00 39.66 187 ALA A CA 1
ATOM 1396 C C . ALA A 1 187 ? -8.375 52.484 31.174 1.00 39.66 187 ALA A C 1
ATOM 1398 O O . ALA A 1 187 ? -7.942 53.584 30.825 1.00 39.66 187 ALA A O 1
ATOM 1399 N N . PRO A 1 188 ? -7.769 51.771 32.145 1.00 43.91 188 PRO A N 1
ATOM 1400 C CA . PRO A 1 188 ? -6.375 51.375 31.921 1.00 43.91 188 PRO A CA 1
ATOM 1401 C C . PRO A 1 188 ? -5.976 49.992 32.490 1.00 43.91 188 PRO A C 1
ATOM 1403 O O . PRO A 1 188 ? -6.387 49.563 33.560 1.00 43.91 188 PRO A O 1
ATOM 1406 N N . ARG A 1 189 ? -5.086 49.323 31.742 1.00 42.38 189 ARG A N 1
ATOM 1407 C CA . ARG A 1 189 ? -4.071 48.309 32.123 1.00 42.38 189 ARG A CA 1
ATOM 1408 C C . ARG A 1 189 ? -4.211 47.566 33.473 1.00 42.38 189 ARG A C 1
ATOM 1410 O O . ARG A 1 189 ? -3.819 48.099 34.503 1.00 42.38 189 ARG A O 1
ATOM 1417 N N . ARG A 1 190 ? -4.436 46.243 33.414 1.00 38.00 190 ARG A N 1
ATOM 1418 C CA . ARG A 1 190 ? -3.526 45.151 33.869 1.00 38.00 190 ARG A CA 1
ATOM 1419 C C . ARG A 1 190 ? -4.300 43.840 34.080 1.00 38.00 190 ARG A C 1
ATOM 1421 O O . ARG A 1 190 ? -5.441 43.843 34.514 1.00 38.00 190 ARG A O 1
ATOM 1428 N N . ARG A 1 191 ? -3.536 42.747 33.964 1.00 33.44 191 ARG A N 1
ATOM 1429 C CA . ARG A 1 191 ? -3.716 41.423 34.590 1.00 33.44 191 ARG A CA 1
ATOM 1430 C C . ARG A 1 191 ? -4.457 40.376 33.759 1.00 33.44 191 ARG A C 1
ATOM 1432 O O . ARG A 1 191 ? -5.595 40.539 33.340 1.00 33.44 191 ARG A O 1
ATOM 1439 N N . GLY A 1 192 ? -3.716 39.296 33.511 1.00 47.03 192 GLY A N 1
ATOM 1440 C CA . GLY A 1 192 ? -4.101 38.195 32.653 1.00 47.03 192 GLY A CA 1
ATOM 1441 C C . GLY A 1 192 ? -5.325 37.446 33.146 1.00 47.03 192 GLY A C 1
ATOM 1442 O O . GLY A 1 192 ? -5.573 37.316 34.342 1.00 47.03 192 GLY A O 1
ATOM 1443 N N . THR A 1 193 ? -6.043 36.894 32.181 1.00 36.88 193 THR A N 1
ATOM 1444 C CA . THR A 1 193 ? -6.971 35.801 32.405 1.00 36.88 193 THR A CA 1
ATOM 1445 C C . THR A 1 193 ? -6.769 34.803 31.276 1.00 36.88 193 THR A C 1
ATOM 1447 O O . THR A 1 193 ? -6.783 35.149 30.096 1.00 36.88 193 THR A O 1
ATOM 1450 N N . ASN A 1 194 ? -6.519 33.554 31.662 1.00 45.16 194 ASN A N 1
ATOM 1451 C CA . ASN A 1 194 ? -6.660 32.387 30.809 1.00 45.16 194 ASN A CA 1
ATOM 1452 C C . ASN A 1 194 ? -8.049 32.429 30.160 1.00 45.16 194 ASN A C 1
ATOM 1454 O O . ASN A 1 194 ? -9.027 31.977 30.755 1.00 45.16 194 ASN A O 1
ATOM 1458 N N . ARG A 1 195 ? -8.154 32.947 28.933 1.00 43.12 195 ARG A N 1
ATOM 1459 C CA . ARG A 1 195 ? -9.323 32.698 28.092 1.00 43.12 195 ARG A CA 1
ATOM 1460 C C . ARG A 1 195 ? -9.208 31.267 27.591 1.00 43.12 195 ARG A C 1
ATOM 1462 O O . ARG A 1 195 ? -8.721 31.007 26.497 1.00 43.12 195 ARG A O 1
ATOM 1469 N N . ARG A 1 196 ? -9.665 30.332 28.430 1.00 56.06 196 ARG A N 1
ATOM 1470 C CA . ARG A 1 196 ? -10.146 29.032 27.965 1.00 56.06 196 ARG A CA 1
ATOM 1471 C C . ARG A 1 196 ? -11.216 29.323 26.918 1.00 56.06 196 ARG A C 1
ATOM 1473 O O . ARG A 1 196 ? -12.355 29.634 27.257 1.00 56.06 196 ARG A O 1
ATOM 1480 N N . LEU A 1 197 ? -10.821 29.264 25.651 1.00 53.19 197 LEU A N 1
ATOM 1481 C CA . LEU A 1 197 ? -11.737 29.088 24.539 1.00 53.19 197 LEU A CA 1
ATOM 1482 C C . LEU A 1 197 ? -12.507 27.805 24.847 1.00 53.19 197 LEU A C 1
ATOM 1484 O O . LEU A 1 197 ? -11.951 26.709 24.817 1.00 53.19 197 LEU A O 1
ATOM 1488 N N . GLY A 1 198 ? -13.754 27.955 25.291 1.00 48.59 198 GLY A N 1
ATOM 1489 C CA . GLY A 1 198 ? -14.594 26.820 25.636 1.00 48.59 198 GLY A CA 1
ATOM 1490 C C . GLY A 1 198 ? -14.687 25.881 24.438 1.00 48.59 198 GLY A C 1
ATOM 1491 O O . GLY A 1 198 ? -14.881 26.338 23.311 1.00 48.59 198 GLY A O 1
ATOM 1492 N N . ALA A 1 199 ? -14.592 24.575 24.691 1.00 55.25 199 ALA A N 1
ATOM 1493 C CA . ALA A 1 199 ? -14.637 23.496 23.697 1.00 55.25 199 ALA A CA 1
ATOM 1494 C C . ALA A 1 199 ? -15.843 23.554 22.729 1.00 55.25 199 ALA A C 1
ATOM 1496 O O . ALA A 1 199 ? -15.870 22.865 21.716 1.00 55.25 199 ALA A O 1
ATOM 1497 N N . ARG A 1 200 ? -16.832 24.412 23.004 1.00 53.41 200 ARG A N 1
ATOM 1498 C CA . ARG A 1 200 ? -17.997 24.665 22.152 1.00 53.41 200 ARG A CA 1
ATOM 1499 C C . ARG A 1 200 ? -17.744 25.658 21.010 1.00 53.41 200 ARG A C 1
ATOM 1501 O O . ARG A 1 200 ? -18.445 25.587 20.009 1.00 53.41 200 ARG A O 1
ATOM 1508 N N . MET A 1 201 ? -16.740 26.538 21.099 1.00 51.69 201 MET A N 1
ATOM 1509 C CA . MET A 1 201 ? -16.387 27.419 19.974 1.00 51.69 201 MET A CA 1
ATOM 1510 C C . MET A 1 201 ? -15.465 26.747 18.957 1.00 51.69 201 MET A C 1
ATOM 1512 O O . MET A 1 201 ? -15.595 27.035 17.773 1.00 51.69 201 MET A O 1
ATOM 1516 N N . LEU A 1 202 ? -14.632 25.782 19.371 1.00 59.09 202 LEU A N 1
ATOM 1517 C CA . LEU A 1 202 ? -13.912 24.933 18.412 1.00 59.09 202 LEU A CA 1
ATOM 1518 C C . LEU A 1 202 ? -14.896 24.130 17.549 1.00 59.09 202 LEU A C 1
ATOM 1520 O O . LEU A 1 202 ? -14.690 23.982 16.352 1.00 59.09 202 LEU A O 1
ATOM 1524 N N . TRP A 1 203 ? -16.008 23.694 18.147 1.00 55.09 203 TRP A N 1
ATOM 1525 C CA . TRP A 1 203 ? -17.084 22.993 17.447 1.00 55.09 203 TRP A CA 1
ATOM 1526 C C . TRP A 1 203 ? -17.802 23.875 16.413 1.00 55.09 203 TRP A C 1
ATOM 1528 O O . TRP A 1 203 ? -18.046 23.430 15.294 1.00 55.09 203 TRP A O 1
ATOM 1538 N N . ASN A 1 204 ? -18.059 25.150 16.731 1.00 57.25 204 ASN A N 1
ATOM 1539 C CA . ASN A 1 204 ? -18.628 26.097 15.762 1.00 57.25 204 ASN A CA 1
ATOM 1540 C C . ASN A 1 204 ? -17.630 26.507 14.662 1.00 57.25 204 ASN A C 1
ATOM 1542 O O . ASN A 1 204 ? -18.041 26.797 13.542 1.00 57.25 204 ASN A O 1
ATOM 1546 N N . VAL A 1 205 ? -16.324 26.500 14.947 1.00 57.84 205 VAL A N 1
ATOM 1547 C CA . VAL A 1 205 ? -15.277 26.778 13.950 1.00 57.84 205 VAL A CA 1
ATOM 1548 C C . VAL A 1 205 ? -15.020 25.562 13.048 1.00 57.84 205 VAL A C 1
ATOM 1550 O O . VAL A 1 205 ? -14.884 25.747 11.842 1.00 57.84 205 VAL A O 1
ATOM 1553 N N . LEU A 1 206 ? -15.075 24.325 13.561 1.00 57.50 206 LEU A N 1
ATOM 1554 C CA . LEU A 1 206 ? -15.033 23.117 12.721 1.00 57.50 206 LEU A CA 1
ATOM 1555 C C . LEU A 1 206 ? -16.278 22.987 11.832 1.00 57.50 206 LEU A C 1
ATOM 1557 O O . LEU A 1 206 ? -16.164 22.586 10.675 1.00 57.50 206 LEU A O 1
ATOM 1561 N N . HIS A 1 207 ? -17.458 23.389 12.312 1.00 56.78 207 HIS A N 1
ATOM 1562 C CA . HIS A 1 207 ? -18.648 23.414 11.460 1.00 56.78 207 HIS A CA 1
ATOM 1563 C C . HIS A 1 207 ? -18.657 24.548 10.437 1.00 56.78 207 HIS A C 1
ATOM 1565 O O . HIS A 1 207 ? -19.233 24.372 9.370 1.00 56.78 207 HIS A O 1
ATOM 1571 N N . ARG A 1 208 ? -17.967 25.664 10.691 1.00 50.19 208 ARG A N 1
ATOM 1572 C CA . ARG A 1 208 ? -17.773 26.736 9.703 1.00 50.19 208 ARG A CA 1
ATOM 1573 C C . ARG A 1 208 ? -16.706 26.409 8.647 1.00 50.19 208 ARG A C 1
ATOM 1575 O O . ARG A 1 208 ? -16.697 27.038 7.601 1.00 50.19 208 ARG A O 1
ATOM 1582 N N . PHE A 1 209 ? -15.861 25.402 8.866 1.00 50.16 209 PHE A N 1
ATOM 1583 C CA . PHE A 1 209 ? -15.008 24.829 7.812 1.00 50.16 209 PHE A CA 1
ATOM 1584 C C . PHE A 1 209 ? -15.654 23.646 7.080 1.00 50.16 209 PHE A C 1
ATOM 1586 O O . PHE A 1 209 ? -15.244 23.330 5.969 1.00 50.16 209 PHE A O 1
ATOM 1593 N N . ARG A 1 210 ? -16.709 23.040 7.644 1.00 50.22 210 ARG A N 1
ATOM 1594 C CA . ARG A 1 210 ? -17.618 22.152 6.895 1.00 50.22 210 ARG A CA 1
ATOM 1595 C C . ARG A 1 210 ? -18.739 22.907 6.167 1.00 50.22 210 ARG A C 1
ATOM 1597 O O . ARG A 1 210 ? -19.336 22.368 5.245 1.00 50.22 210 ARG A O 1
ATOM 1604 N N . ALA A 1 211 ? -18.994 24.150 6.561 1.00 51.44 211 ALA A N 1
ATOM 1605 C CA . ALA A 1 211 ? -19.821 25.122 5.858 1.00 51.44 211 ALA A CA 1
ATOM 1606 C C . ALA A 1 211 ? -18.980 26.380 5.576 1.00 51.44 211 ALA A C 1
ATOM 1608 O O . ALA A 1 211 ? -19.225 27.451 6.134 1.00 51.44 211 ALA A O 1
ATOM 1609 N N . GLY A 1 212 ? -17.927 26.203 4.773 1.00 32.03 212 GLY A N 1
ATOM 1610 C CA . GLY A 1 212 ? -17.187 27.294 4.144 1.00 32.03 212 GLY A CA 1
ATOM 1611 C C . GLY A 1 212 ? -17.857 27.688 2.818 1.00 32.03 212 GLY A C 1
ATOM 1612 O O . GLY A 1 212 ? -18.389 26.808 2.144 1.00 32.03 212 GLY A O 1
ATOM 1613 N N . PRO A 1 213 ? -17.886 28.986 2.482 1.00 43.62 213 PRO A N 1
ATOM 1614 C CA . PRO A 1 213 ? -18.694 29.561 1.412 1.00 43.62 213 PRO A CA 1
ATOM 1615 C C . PRO A 1 213 ? -18.039 29.323 0.049 1.00 43.62 213 PRO A C 1
ATOM 1617 O O . PRO A 1 213 ? -16.884 29.690 -0.123 1.00 43.62 213 PRO A O 1
ATOM 1620 N N . ASP A 1 214 ? -18.755 28.644 -0.847 1.00 41.97 214 ASP A N 1
ATOM 1621 C CA . ASP A 1 214 ? -18.842 28.895 -2.297 1.00 41.97 214 ASP A CA 1
ATOM 1622 C C . ASP A 1 214 ? -19.537 27.689 -2.965 1.00 41.97 214 ASP A C 1
ATOM 1624 O O . ASP A 1 214 ? -18.934 26.738 -3.455 1.00 41.97 214 ASP A O 1
ATOM 1628 N N . ASP A 1 215 ? -20.867 27.743 -2.887 1.00 43.81 215 ASP A N 1
ATOM 1629 C CA . ASP A 1 215 ? -21.843 27.373 -3.912 1.00 43.81 215 ASP A CA 1
ATOM 1630 C C . ASP A 1 215 ? -21.791 26.000 -4.603 1.00 43.81 215 ASP A C 1
ATOM 1632 O O . ASP A 1 215 ? -21.397 25.842 -5.762 1.00 43.81 215 ASP A O 1
ATOM 1636 N N . GLY A 1 216 ? -22.488 25.051 -3.973 1.00 44.16 216 GLY A N 1
ATOM 1637 C CA . GLY A 1 216 ? -23.011 23.835 -4.605 1.00 44.16 216 GLY A CA 1
ATOM 1638 C C . GLY A 1 216 ? -24.027 24.051 -5.742 1.00 44.16 216 GLY A C 1
ATOM 1639 O O . GLY A 1 216 ? -24.555 23.070 -6.238 1.00 44.16 216 GLY A O 1
ATOM 1640 N N . ALA A 1 217 ? -24.291 25.286 -6.186 1.00 46.81 217 ALA A N 1
ATOM 1641 C CA . ALA A 1 217 ? -25.141 25.571 -7.350 1.00 46.81 217 ALA A CA 1
ATOM 1642 C C . ALA A 1 217 ? -24.339 25.959 -8.611 1.00 46.81 217 ALA A C 1
ATOM 1644 O O . ALA A 1 217 ? -24.805 25.759 -9.733 1.00 46.81 217 ALA A O 1
ATOM 1645 N N . VAL A 1 218 ? -23.119 26.492 -8.460 1.00 48.28 218 VAL A N 1
ATOM 1646 C CA . VAL A 1 218 ? -22.287 26.903 -9.608 1.00 48.28 218 VAL A CA 1
ATOM 1647 C C . VAL A 1 218 ? -21.459 25.727 -10.127 1.00 48.28 218 VAL A C 1
ATOM 1649 O O . VAL A 1 218 ? -21.290 25.588 -11.337 1.00 48.28 218 VAL A O 1
ATOM 1652 N N . ALA A 1 219 ? -21.023 24.830 -9.234 1.00 48.38 219 ALA A N 1
ATOM 1653 C CA . ALA A 1 219 ? -20.351 23.592 -9.620 1.00 48.38 219 ALA A CA 1
ATOM 1654 C C . ALA A 1 219 ? -21.276 22.686 -10.453 1.00 48.38 219 ALA A C 1
ATOM 1656 O O . ALA A 1 219 ? -20.880 22.268 -11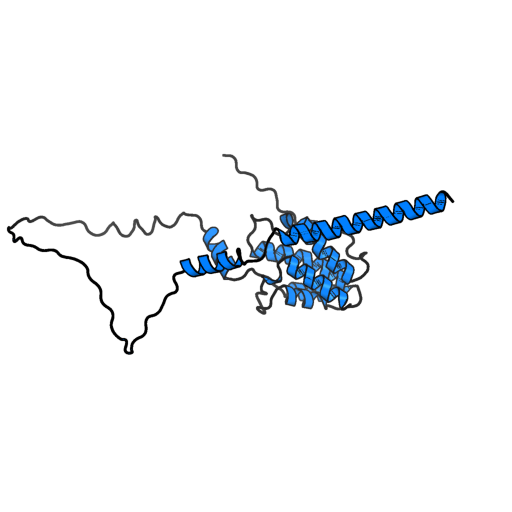.538 1.00 48.38 219 ALA A O 1
ATOM 1657 N N . GLU A 1 220 ? -22.526 22.466 -10.026 1.00 48.56 220 GLU A N 1
ATOM 1658 C CA . GLU A 1 220 ? -23.525 21.716 -10.811 1.00 48.56 220 GLU A CA 1
ATOM 1659 C C . GLU A 1 220 ? -23.751 22.343 -12.197 1.00 48.56 220 GLU A C 1
ATOM 1661 O O . GLU A 1 220 ? -23.682 21.648 -13.210 1.00 48.56 220 GLU A O 1
ATOM 1666 N N . GLY A 1 221 ? -23.887 23.673 -12.276 1.00 52.50 221 GLY A N 1
ATOM 1667 C CA . GLY A 1 221 ? -24.052 24.373 -13.553 1.00 52.50 221 GLY A CA 1
ATOM 1668 C C . GLY A 1 221 ? -22.829 24.317 -14.482 1.00 52.50 221 GLY A C 1
ATOM 1669 O O . GLY A 1 221 ? -22.978 24.408 -15.703 1.00 52.50 221 GLY A O 1
ATOM 1670 N N . GLN A 1 222 ? -21.614 24.174 -13.946 1.00 54.25 222 GLN A N 1
ATOM 1671 C CA . GLN A 1 222 ? -20.387 24.090 -14.743 1.00 54.25 222 GLN A CA 1
ATOM 1672 C C . GLN A 1 222 ? -20.184 22.685 -15.327 1.00 54.25 222 GLN A C 1
ATOM 1674 O O . GLN A 1 222 ? -19.799 22.567 -16.493 1.00 54.25 222 GLN A O 1
ATOM 1679 N N . TRP A 1 223 ? -20.525 21.635 -14.572 1.00 50.34 223 TRP A N 1
ATOM 1680 C CA . TRP A 1 223 ? -20.558 20.260 -15.082 1.00 50.34 223 TRP A CA 1
ATOM 1681 C C . TRP A 1 223 ? -21.646 20.075 -16.147 1.00 50.34 223 TRP A C 1
ATOM 1683 O O . TRP A 1 223 ? -21.384 19.447 -17.177 1.00 50.34 223 TRP A O 1
ATOM 1693 N N . ASP A 1 224 ? -22.813 20.706 -15.980 1.00 59.25 224 ASP A N 1
ATOM 1694 C CA . ASP A 1 224 ? -23.887 20.669 -16.982 1.00 59.25 224 ASP A CA 1
ATOM 1695 C C . ASP A 1 224 ? -23.482 21.348 -18.297 1.00 59.25 224 ASP A C 1
ATOM 1697 O O . ASP A 1 224 ? -23.723 20.810 -19.377 1.00 59.25 224 ASP A O 1
ATOM 1701 N N . ARG A 1 225 ? -22.789 22.495 -18.244 1.00 64.94 225 ARG A N 1
ATOM 1702 C CA . ARG A 1 225 ? -22.313 23.196 -19.455 1.00 64.94 225 ARG A CA 1
ATOM 1703 C C . ARG A 1 225 ? -21.241 22.420 -20.211 1.00 64.94 225 ARG A C 1
ATOM 1705 O O . ARG A 1 225 ? -21.256 22.416 -21.441 1.00 64.94 225 ARG A O 1
ATOM 1712 N N . VAL A 1 226 ? -20.319 21.770 -19.500 1.00 72.50 226 VAL A N 1
ATOM 1713 C CA . VAL A 1 226 ? -19.279 20.938 -20.128 1.00 72.50 226 VAL A CA 1
ATOM 1714 C C . VAL A 1 226 ? -19.909 19.709 -20.785 1.00 72.50 226 VAL A C 1
ATOM 1716 O O . VAL A 1 226 ? -19.572 19.379 -21.921 1.00 72.50 226 VAL A O 1
ATOM 1719 N N . THR A 1 227 ? -20.884 19.088 -20.121 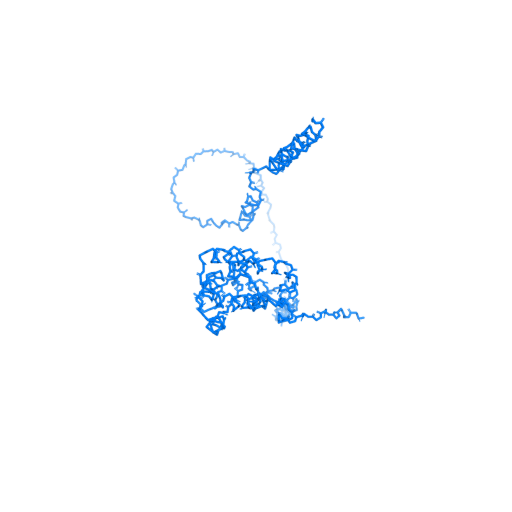1.00 78.06 227 THR A N 1
ATOM 1720 C CA . THR A 1 227 ? -21.587 17.906 -20.639 1.00 78.06 227 THR A CA 1
ATOM 1721 C C . THR A 1 227 ? -22.472 18.254 -21.841 1.00 78.06 227 THR A C 1
ATOM 1723 O O . THR A 1 227 ? -22.405 17.577 -22.869 1.00 78.06 227 THR A O 1
ATOM 1726 N N . PHE A 1 228 ? -23.226 19.359 -21.787 1.00 68.94 228 PHE A N 1
ATOM 1727 C CA . PHE A 1 228 ? -23.990 19.859 -22.937 1.00 68.94 228 PHE A CA 1
ATOM 1728 C C . PHE A 1 228 ? -23.090 20.270 -24.107 1.00 68.94 228 PHE A C 1
ATOM 1730 O O . PHE A 1 228 ? -23.413 19.983 -25.260 1.00 68.94 228 PHE A O 1
ATOM 1737 N N . GLY A 1 229 ? -21.949 20.908 -23.831 1.00 81.62 229 GLY A N 1
ATOM 1738 C CA . GLY A 1 229 ? -20.967 21.264 -24.855 1.00 81.62 229 GLY A CA 1
ATOM 1739 C C . GLY A 1 229 ? -20.405 20.032 -25.566 1.00 81.62 229 GLY A C 1
ATOM 1740 O O . GLY A 1 229 ? -20.372 19.992 -26.795 1.00 81.62 229 GLY A O 1
ATOM 1741 N N . ALA A 1 230 ? -20.040 18.996 -24.807 1.00 82.88 230 ALA A N 1
ATOM 1742 C CA . ALA A 1 230 ? -19.566 17.732 -25.363 1.00 82.88 230 ALA A CA 1
ATOM 1743 C C . ALA A 1 230 ? -20.635 17.042 -26.231 1.00 82.88 230 ALA A C 1
ATOM 1745 O O . ALA A 1 230 ? -20.325 16.562 -27.323 1.00 82.88 230 ALA A O 1
ATOM 1746 N N . LEU A 1 231 ? -21.901 17.050 -25.798 1.00 83.69 231 LEU A N 1
ATOM 1747 C CA . LEU A 1 231 ? -23.014 16.485 -26.569 1.00 83.69 231 LEU A CA 1
ATOM 1748 C C . LEU A 1 231 ? -23.286 17.253 -27.871 1.00 83.69 231 LEU A C 1
ATOM 1750 O O . LEU A 1 231 ? -23.517 16.625 -28.903 1.00 83.69 231 LEU A O 1
ATOM 1754 N N . LEU A 1 232 ? -23.210 18.588 -27.863 1.00 87.12 232 LEU A N 1
ATOM 1755 C CA . LEU A 1 232 ? -23.377 19.397 -29.077 1.00 87.12 232 LEU A CA 1
ATOM 1756 C C . LEU A 1 232 ? -22.252 19.163 -30.091 1.00 87.12 232 LEU A C 1
ATOM 1758 O O . LEU A 1 232 ? -22.520 19.079 -31.289 1.00 87.12 232 LEU A O 1
ATOM 1762 N N . VAL A 1 233 ? -21.009 19.014 -29.627 1.00 88.12 233 VAL A N 1
ATOM 1763 C CA . VAL A 1 233 ? -19.872 18.687 -30.503 1.00 88.12 233 VAL A CA 1
ATOM 1764 C C . VAL A 1 233 ? -20.046 17.299 -31.119 1.00 88.12 233 VAL A C 1
ATOM 1766 O O . VAL A 1 233 ? -19.880 17.146 -32.328 1.00 88.12 233 VAL A O 1
ATOM 1769 N N . LEU A 1 234 ? -20.443 16.299 -30.326 1.00 87.00 234 LEU A N 1
ATOM 1770 C CA . LEU A 1 234 ? -20.723 14.956 -30.841 1.00 87.00 234 LEU A CA 1
ATOM 1771 C C . LEU A 1 234 ? -21.868 14.958 -31.863 1.00 87.00 234 LEU A C 1
ATOM 1773 O O . LEU A 1 234 ? -21.757 14.305 -32.901 1.00 87.00 234 LEU A O 1
ATOM 1777 N N . LEU A 1 235 ? -22.931 15.730 -31.621 1.00 89.75 235 LEU A N 1
ATOM 1778 C CA . LEU A 1 235 ? -24.040 15.877 -32.564 1.00 89.75 235 LEU A CA 1
ATOM 1779 C C . LEU A 1 235 ? -23.593 16.548 -33.873 1.00 89.75 235 LEU A C 1
ATOM 1781 O O . LEU A 1 235 ? -23.965 16.092 -34.952 1.00 89.75 235 LEU A O 1
ATOM 1785 N N . ALA A 1 236 ? -22.764 17.592 -33.798 1.00 84.31 236 ALA A N 1
ATOM 1786 C CA . ALA A 1 236 ? -22.226 18.265 -34.979 1.00 84.31 236 ALA A CA 1
ATOM 1787 C C . ALA A 1 236 ? -21.332 17.335 -35.816 1.00 84.31 236 ALA A C 1
ATOM 1789 O O . ALA A 1 236 ? -21.447 17.315 -37.041 1.00 84.31 236 ALA A O 1
ATOM 1790 N N . ILE A 1 237 ? -20.491 16.519 -35.168 1.00 88.62 237 ILE A N 1
ATOM 1791 C CA . ILE A 1 237 ? -19.670 15.507 -35.849 1.00 88.62 237 ILE A CA 1
ATOM 1792 C C . ILE A 1 237 ? -20.565 14.461 -36.525 1.00 88.62 237 ILE A C 1
ATOM 1794 O O . ILE A 1 237 ? -20.350 14.134 -37.690 1.00 88.62 237 ILE A O 1
ATOM 1798 N N . ALA A 1 238 ? -21.601 13.972 -35.839 1.00 87.25 238 ALA A N 1
ATOM 1799 C CA . ALA A 1 238 ? -22.535 13.002 -36.409 1.00 87.25 238 ALA A CA 1
ATOM 1800 C C . ALA A 1 238 ? -23.279 13.556 -37.642 1.00 87.25 238 ALA A C 1
ATOM 1802 O O . ALA A 1 238 ? -23.430 12.859 -38.651 1.00 87.25 238 ALA A O 1
ATOM 1803 N N . LEU A 1 239 ? -23.696 14.826 -37.603 1.00 87.81 239 LEU A N 1
ATOM 1804 C CA . LEU A 1 239 ? -24.317 15.504 -38.745 1.00 87.81 239 LEU A CA 1
ATOM 1805 C C . LEU A 1 239 ? -23.330 15.731 -39.901 1.00 87.81 239 LEU A C 1
ATOM 1807 O O . LEU A 1 239 ? -23.691 15.552 -41.060 1.00 87.81 239 LEU A O 1
ATOM 1811 N N . ALA A 1 240 ? -22.070 16.059 -39.609 1.00 85.19 240 ALA A N 1
ATOM 1812 C CA . ALA A 1 240 ? -21.041 16.205 -40.637 1.00 85.19 240 ALA A CA 1
ATOM 1813 C C . ALA A 1 240 ? -20.746 14.874 -41.350 1.00 85.19 240 ALA A C 1
ATOM 1815 O O . ALA A 1 240 ? -20.638 14.842 -42.575 1.00 85.19 240 ALA A O 1
ATOM 1816 N N . VAL A 1 241 ? -20.672 13.766 -40.604 1.00 89.00 241 VAL A N 1
ATOM 1817 C CA . VAL A 1 241 ? -20.470 12.423 -41.174 1.00 89.00 241 VAL A CA 1
ATOM 1818 C C . VAL A 1 241 ? -21.652 12.018 -42.054 1.00 89.00 241 VAL A C 1
ATOM 1820 O O . VAL A 1 241 ? -21.453 11.535 -43.164 1.00 89.00 241 VAL A O 1
ATOM 1823 N N . THR A 1 242 ? -22.885 12.240 -41.597 1.00 83.06 242 THR A N 1
ATOM 1824 C CA . THR A 1 242 ? -24.080 11.912 -42.394 1.00 83.06 242 THR A CA 1
ATOM 1825 C C . THR A 1 242 ? -24.188 12.769 -43.654 1.00 83.06 242 THR A C 1
ATOM 1827 O O . THR A 1 242 ? -24.500 12.230 -44.715 1.00 83.06 242 THR A O 1
ATOM 1830 N N . ALA A 1 243 ? -23.859 14.061 -43.587 1.00 78.81 243 ALA A N 1
ATOM 1831 C CA . ALA A 1 243 ? -23.794 14.924 -44.765 1.00 78.81 243 ALA A CA 1
ATOM 1832 C C . ALA A 1 243 ? -22.721 14.464 -45.768 1.00 78.81 243 ALA A C 1
ATOM 1834 O O . ALA A 1 243 ? -22.982 14.462 -46.965 1.00 78.81 243 ALA A O 1
ATOM 1835 N N . LEU A 1 244 ? -21.552 14.017 -45.291 1.00 78.44 244 LEU A N 1
ATOM 1836 C CA . LEU A 1 244 ? -20.475 13.504 -46.145 1.00 78.44 244 LEU A CA 1
ATOM 1837 C C . LEU A 1 244 ? -20.855 12.198 -46.860 1.00 78.44 244 LEU A C 1
ATOM 1839 O O . LEU A 1 244 ? -20.442 11.983 -47.990 1.00 78.44 244 LEU A O 1
ATOM 1843 N N . VAL A 1 245 ? -21.636 11.331 -46.211 1.00 80.62 245 VAL A N 1
ATOM 1844 C CA . VAL A 1 245 ? -22.135 10.077 -46.809 1.00 80.62 245 VAL A CA 1
ATOM 1845 C C . VAL A 1 245 ? -23.292 10.323 -47.787 1.00 80.62 245 VAL A C 1
ATOM 1847 O O . VAL A 1 245 ? -23.573 9.480 -48.634 1.00 80.62 245 VAL A O 1
ATOM 1850 N N . SER A 1 246 ? -23.971 11.466 -47.672 1.00 70.81 246 SER A N 1
ATOM 1851 C CA . SER A 1 246 ? -25.129 11.824 -48.503 1.00 70.81 246 SER A CA 1
ATOM 1852 C C . SER A 1 246 ? -24.768 12.654 -49.743 1.00 70.81 246 SER A C 1
ATOM 1854 O O . SER A 1 246 ? -25.671 13.014 -50.500 1.00 70.81 246 SER A O 1
ATOM 1856 N N . LEU A 1 247 ? -23.487 12.993 -49.920 1.00 56.75 247 LEU A N 1
ATOM 1857 C CA . LEU A 1 247 ? -22.943 13.747 -51.052 1.00 56.75 247 LEU A CA 1
ATOM 1858 C C . LEU A 1 247 ? -22.276 12.797 -52.055 1.00 56.75 247 LEU A C 1
ATOM 1860 O O . LEU A 1 247 ? -22.432 13.043 -53.271 1.00 56.75 247 LEU A O 1
#

Radius of gyration: 32.84 Å; chains: 1; bounding box: 51×71×121 Å

pLDDT: mean 73.63, std 23.16, range [28.95, 97.75]

Sequence (247 aa):
MGGQERAPVKSVAELVPPGLEDTPGQEALGQRFGADAALLASHLSPPQVPGSERATRLWAFYTAYATAAARHPPQPEARRAFREALEGQGFAELRDAHTGEDGVTRGLWVMEARTPAEARTRAAQVRLEPPPEVRHSEEAAARPAEQPLVQAAGARAATAFHGPVMPALRPRDEASSSEDAQQAGDAPRRRGTNRRLGARMLWNVLHRFRAGPDDGAVAEGQWDRVTFGALLVLLAIALAVTALVSL

Secondary structure (DSSP, 8-state):
-----PPPPPPHHHHSPS-STTSSHHHHHHHHHHHHHHHTHHHHS-TTS-HHHHHHHHHHHHHHHHHHHTTS---HHHHHHHHHHHHHTTGGG-EETTT--BHHHHHHHHHT-SSHHHHHHHHTT--EE--HHHHHHHHHHTS-S--SHHHHHTTSSS----------------------------------------HHHHHHHHHHHHS-SS-TTHHHHHHHHHHHHHHHHHHHHHHHHHHHHT-